Protein AF-A0A1V1W7P9-F1 (afdb_monomer_lite)

Structure (mmCIF, N/CA/C/O backbone):
data_AF-A0A1V1W7P9-F1
#
_entry.id   AF-A0A1V1W7P9-F1
#
loop_
_atom_site.group_PDB
_atom_site.id
_atom_site.type_symbol
_atom_site.label_atom_id
_atom_site.label_alt_id
_atom_site.label_comp_id
_atom_site.label_asym_id
_atom_site.label_entity_id
_atom_site.label_seq_id
_atom_site.pdbx_PDB_ins_code
_atom_site.Cartn_x
_atom_site.Cartn_y
_atom_site.Cartn_z
_atom_site.occupancy
_atom_site.B_iso_or_equiv
_atom_site.auth_seq_id
_atom_site.auth_comp_id
_atom_site.auth_asym_id
_atom_site.auth_atom_id
_atom_site.pdbx_PDB_model_num
ATOM 1 N N . MET A 1 1 ? -24.671 24.939 17.042 1.00 73.12 1 MET A N 1
ATOM 2 C CA . MET A 1 1 ? -23.547 24.684 16.128 1.00 73.12 1 MET A CA 1
ATOM 3 C C . MET A 1 1 ? -23.403 25.899 15.240 1.00 73.12 1 MET A C 1
ATOM 5 O O . MET A 1 1 ? -24.389 26.318 14.634 1.00 73.12 1 MET A O 1
ATOM 9 N N . GLU A 1 2 ? -22.230 26.521 15.244 1.00 84.19 2 GLU A N 1
ATOM 10 C CA . GLU A 1 2 ? -21.953 27.632 14.332 1.00 84.19 2 GLU A CA 1
ATOM 11 C C . GLU A 1 2 ? -21.906 27.095 12.887 1.00 84.19 2 GLU A C 1
ATOM 13 O O . GLU A 1 2 ? -21.373 26.011 12.662 1.00 84.19 2 GLU A O 1
ATOM 18 N N . PRO A 1 3 ? -22.436 27.798 11.866 1.00 80.31 3 PRO A N 1
ATOM 19 C CA . PRO A 1 3 ? -22.447 27.280 10.494 1.00 80.31 3 PRO A CA 1
ATOM 20 C C . PRO A 1 3 ? -21.066 26.932 9.943 1.00 80.31 3 PRO A C 1
ATOM 22 O O . PRO A 1 3 ? -20.965 26.055 9.098 1.00 80.31 3 PRO A O 1
ATOM 25 N N . ARG A 1 4 ? -20.014 27.620 10.401 1.00 85.62 4 ARG A N 1
ATOM 26 C CA . ARG A 1 4 ? -18.634 27.308 10.008 1.00 85.62 4 ARG A CA 1
ATOM 27 C C . ARG A 1 4 ? -18.187 25.956 10.561 1.00 85.62 4 ARG A C 1
ATOM 29 O O . ARG A 1 4 ? -17.721 25.134 9.793 1.00 85.62 4 ARG A O 1
ATOM 36 N N . GLU A 1 5 ? -18.462 25.699 11.837 1.00 87.31 5 GLU A N 1
ATOM 37 C CA . GLU A 1 5 ? -18.176 24.425 12.508 1.00 87.31 5 GLU A CA 1
ATOM 38 C C . GLU A 1 5 ? -18.880 23.246 11.814 1.00 87.31 5 GLU A C 1
ATOM 40 O O . GLU A 1 5 ? -18.277 22.200 11.595 1.00 87.31 5 GLU A O 1
ATOM 45 N N . TYR A 1 6 ? -20.133 23.442 11.383 1.00 89.62 6 TYR A N 1
ATOM 46 C CA . TYR A 1 6 ? -20.856 22.454 10.579 1.00 89.62 6 TYR A CA 1
ATOM 47 C C . TYR A 1 6 ? -20.169 22.169 9.236 1.00 89.62 6 TYR A C 1
ATOM 49 O O . TYR A 1 6 ? -20.003 21.011 8.856 1.00 89.62 6 TYR A O 1
ATOM 57 N N . VAL A 1 7 ? -19.786 23.225 8.509 1.00 90.69 7 VAL A N 1
ATOM 58 C CA . VAL A 1 7 ? -19.154 23.095 7.191 1.00 90.69 7 VAL A CA 1
ATOM 59 C C . VAL A 1 7 ? -17.804 22.407 7.312 1.00 90.69 7 VAL A C 1
ATOM 61 O O . VAL A 1 7 ? -17.571 21.455 6.578 1.00 90.69 7 VAL A O 1
ATOM 64 N N . ASP A 1 8 ? -16.964 22.820 8.257 1.00 89.50 8 ASP A N 1
ATOM 65 C CA . ASP A 1 8 ? -15.633 22.244 8.452 1.00 89.50 8 ASP A CA 1
ATOM 66 C C . ASP A 1 8 ? -15.723 20.750 8.804 1.00 89.50 8 ASP A C 1
ATOM 68 O O . ASP A 1 8 ? -15.000 19.933 8.236 1.00 89.50 8 ASP A O 1
ATOM 72 N N . ALA A 1 9 ? -16.680 20.366 9.659 1.00 90.88 9 ALA A N 1
ATOM 73 C CA . ALA A 1 9 ? -16.885 18.972 10.050 1.00 90.88 9 ALA A CA 1
ATOM 74 C C . ALA A 1 9 ? -17.476 18.087 8.935 1.00 90.88 9 ALA A C 1
ATOM 76 O O . ALA A 1 9 ? -17.270 16.873 8.936 1.00 90.88 9 ALA A O 1
ATOM 77 N N . ARG A 1 10 ? -18.253 18.655 8.001 1.00 93.38 10 ARG A N 1
ATOM 78 C CA . ARG A 1 10 ? -19.026 17.882 7.005 1.00 93.38 10 ARG A CA 1
ATOM 79 C C . ARG A 1 10 ? -18.590 18.088 5.559 1.00 93.38 10 ARG A C 1
ATOM 81 O O . ARG A 1 10 ? -19.133 17.425 4.678 1.00 93.38 10 ARG A O 1
ATOM 88 N N . TRP A 1 11 ? -17.608 18.949 5.297 1.00 94.75 11 TRP A N 1
ATOM 89 C CA . TRP A 1 11 ? -17.200 19.350 3.948 1.00 94.75 11 TRP A CA 1
ATOM 90 C C . TRP A 1 11 ? -16.949 18.158 3.012 1.00 94.75 11 TRP A C 1
ATOM 92 O O . TRP A 1 11 ? -17.612 18.037 1.981 1.00 94.75 11 TRP A O 1
ATOM 102 N N . SER A 1 12 ? -16.062 17.236 3.395 1.00 88.81 12 SER A N 1
ATOM 103 C CA . SER A 1 12 ? -15.699 16.075 2.567 1.00 88.81 12 SER A CA 1
ATOM 104 C C . SER A 1 12 ? -16.889 15.146 2.297 1.00 88.81 12 SER A C 1
ATOM 106 O O . SER A 1 12 ? -17.040 14.634 1.187 1.00 88.81 12 SER A O 1
ATOM 108 N N . ALA A 1 13 ? -17.772 14.964 3.285 1.00 92.12 13 ALA A N 1
ATOM 109 C CA . ALA A 1 13 ? -18.971 14.140 3.145 1.00 92.12 13 ALA A CA 1
ATOM 110 C C . ALA A 1 13 ? -19.993 14.771 2.184 1.00 92.12 13 ALA A C 1
ATOM 112 O O . ALA A 1 13 ? -20.575 14.069 1.361 1.00 92.12 13 ALA A O 1
ATOM 113 N N . LEU A 1 14 ? -20.178 16.094 2.243 1.00 96.06 14 LEU A N 1
ATOM 114 C CA . LEU A 1 14 ? -21.083 16.823 1.350 1.00 96.06 14 LEU A CA 1
ATOM 115 C C . LEU A 1 14 ? -20.580 16.839 -0.098 1.00 96.06 14 LEU A C 1
ATOM 117 O O . LEU A 1 14 ? -21.380 16.669 -1.016 1.00 96.06 14 LEU A O 1
ATOM 121 N N . VAL A 1 15 ? -19.268 16.996 -0.309 1.00 95.69 15 VAL A N 1
ATOM 122 C CA . VAL A 1 15 ? -18.658 16.908 -1.648 1.00 95.69 15 VAL A CA 1
ATOM 123 C C . VAL A 1 15 ? -18.849 15.509 -2.228 1.00 95.69 15 VAL A C 1
ATOM 125 O O . VAL A 1 15 ? -19.350 15.383 -3.343 1.00 95.69 15 VAL A O 1
ATOM 128 N N . ARG A 1 16 ? -18.561 14.454 -1.453 1.00 90.25 16 ARG A N 1
ATOM 129 C CA . ARG A 1 16 ? -18.820 13.068 -1.875 1.00 90.25 16 ARG A CA 1
ATOM 130 C C . ARG A 1 16 ? -20.302 12.838 -2.188 1.00 90.25 16 ARG A C 1
ATOM 132 O O . ARG A 1 16 ? -20.619 12.213 -3.193 1.00 90.25 16 ARG A O 1
ATOM 139 N N . ALA A 1 17 ? -21.213 13.363 -1.367 1.00 93.38 17 ALA A N 1
ATOM 140 C CA . ALA A 1 17 ? -22.650 13.251 -1.610 1.00 93.38 17 ALA A CA 1
ATOM 141 C C . ALA A 1 17 ? -23.081 13.944 -2.912 1.00 93.38 17 ALA A C 1
ATOM 143 O O . ALA A 1 17 ? -23.915 13.404 -3.630 1.00 93.38 17 ALA A O 1
ATOM 144 N N . ALA A 1 18 ? -22.507 15.102 -3.247 1.00 95.06 18 ALA A N 1
ATOM 145 C CA . ALA A 1 18 ? -22.770 15.774 -4.518 1.00 95.06 18 ALA A CA 1
ATOM 146 C C . ALA A 1 18 ? -22.295 14.939 -5.721 1.00 95.06 18 ALA A C 1
ATOM 148 O O . ALA A 1 18 ? -23.031 14.823 -6.699 1.00 95.06 18 ALA A O 1
ATOM 149 N N . VAL A 1 19 ? -21.118 14.306 -5.630 1.00 93.44 19 VAL A N 1
ATOM 150 C CA . VAL A 1 19 ? -20.611 13.400 -6.679 1.00 93.44 19 VAL A CA 1
ATOM 151 C C . VAL A 1 19 ? -21.532 12.192 -6.860 1.00 93.44 19 VAL A C 1
ATOM 153 O O . VAL A 1 19 ? -21.940 11.888 -7.976 1.00 93.44 19 VAL A O 1
ATOM 156 N N . LEU A 1 20 ? -21.963 11.563 -5.761 1.00 89.38 20 LEU A N 1
ATOM 157 C CA . LEU A 1 20 ? -22.921 10.446 -5.797 1.00 89.38 20 LEU A CA 1
ATOM 158 C C . LEU A 1 20 ? -24.289 10.835 -6.383 1.00 89.38 20 LEU A C 1
ATOM 160 O O . LEU A 1 20 ? -24.987 9.988 -6.929 1.00 89.38 20 LEU A O 1
ATOM 164 N N . LEU A 1 21 ? -24.677 12.108 -6.272 1.00 92.12 21 LEU A N 1
ATOM 165 C CA . LEU A 1 21 ? -25.903 12.651 -6.864 1.00 92.12 21 LEU A CA 1
ATOM 166 C C . LEU A 1 21 ? -25.754 13.015 -8.354 1.00 92.12 21 LEU A C 1
ATOM 168 O O . LEU A 1 21 ? -26.737 13.441 -8.959 1.00 92.12 21 LEU A O 1
ATOM 172 N N . GLY A 1 22 ? -24.563 12.840 -8.937 1.00 92.88 22 GLY A N 1
ATOM 173 C CA . GLY A 1 22 ? -24.289 13.028 -10.363 1.00 92.88 22 GLY A CA 1
ATOM 174 C C . GLY A 1 22 ? -23.485 14.281 -10.722 1.00 92.88 22 GLY A C 1
ATOM 175 O O . GLY A 1 22 ? -23.322 14.562 -11.906 1.00 92.88 22 GLY A O 1
ATOM 176 N N . ALA A 1 23 ? -22.983 15.048 -9.747 1.00 94.31 23 ALA A N 1
ATOM 177 C CA . ALA A 1 23 ? -22.051 16.140 -10.040 1.00 94.31 23 ALA A CA 1
ATOM 178 C C . ALA A 1 23 ? -20.665 15.594 -10.422 1.00 94.31 23 ALA A C 1
ATOM 180 O O . ALA A 1 23 ? -20.203 14.612 -9.841 1.00 94.31 23 ALA A O 1
ATOM 181 N N . SER A 1 24 ? -19.955 16.256 -11.339 1.00 93.00 24 SER A N 1
ATOM 182 C CA . SER A 1 24 ? -18.542 15.931 -11.568 1.00 93.00 24 SER A CA 1
ATOM 183 C C . SER A 1 24 ? -17.685 16.317 -10.354 1.00 93.00 24 SER A C 1
ATOM 185 O O . SER A 1 24 ? -18.018 17.252 -9.617 1.00 93.00 24 SER A O 1
ATOM 187 N N . GLU A 1 25 ? -16.552 15.639 -10.146 1.00 89.44 25 GLU A N 1
ATOM 188 C CA . GLU A 1 25 ? -15.644 15.937 -9.025 1.00 89.44 25 GLU A CA 1
ATOM 189 C C . GLU A 1 25 ? -15.142 17.389 -9.041 1.00 89.44 25 GLU A C 1
ATOM 191 O O . GLU A 1 25 ? -15.009 18.016 -7.989 1.00 89.44 25 GLU A O 1
ATOM 196 N N . ALA A 1 26 ? -14.930 17.953 -10.235 1.00 90.62 26 ALA A N 1
ATOM 197 C CA . ALA A 1 26 ? -14.507 19.340 -10.408 1.00 90.62 26 ALA A CA 1
ATOM 198 C C . ALA A 1 26 ? -15.601 20.352 -10.010 1.00 90.62 26 ALA A C 1
ATOM 200 O O . ALA A 1 26 ? -15.299 21.428 -9.488 1.00 90.62 26 ALA A O 1
ATOM 201 N N . GLU A 1 27 ? -16.877 20.020 -10.227 1.00 95.44 27 GLU A N 1
ATOM 202 C CA . GLU A 1 27 ? -18.016 20.907 -9.956 1.00 95.44 27 GLU A CA 1
ATOM 203 C C . GLU A 1 27 ? -18.560 20.769 -8.528 1.00 95.44 27 GLU A C 1
ATOM 205 O O . GLU A 1 27 ? -19.069 21.742 -7.960 1.00 95.44 27 GLU A O 1
ATOM 210 N N . ALA A 1 28 ? -18.432 19.583 -7.923 1.00 95.69 28 ALA A N 1
ATOM 211 C CA . ALA A 1 28 ? -19.010 19.252 -6.623 1.00 95.69 28 ALA A CA 1
ATOM 212 C C . ALA A 1 28 ? -18.642 20.253 -5.502 1.00 95.69 28 ALA A C 1
ATOM 214 O O . ALA A 1 28 ? -19.555 20.725 -4.815 1.00 95.69 28 ALA A O 1
ATOM 215 N N . PRO A 1 29 ? -17.375 20.689 -5.330 1.00 96.44 29 PRO A N 1
ATOM 216 C CA . PRO A 1 29 ? -17.030 21.723 -4.353 1.00 96.44 29 PRO A CA 1
ATOM 217 C C . PRO A 1 29 ? -17.774 23.045 -4.576 1.00 96.44 29 PRO A C 1
ATOM 219 O O . PRO A 1 29 ? -18.200 23.687 -3.616 1.00 96.44 29 PRO A O 1
ATOM 222 N N . GLY A 1 30 ? -17.937 23.470 -5.832 1.00 95.56 30 GLY A N 1
ATOM 223 C CA . GLY A 1 30 ? -18.651 24.699 -6.180 1.00 95.56 30 GLY A CA 1
ATOM 224 C C . GLY A 1 30 ? -20.133 24.618 -5.816 1.00 95.56 30 GLY A C 1
ATOM 225 O O . GLY A 1 30 ? -20.651 25.511 -5.140 1.00 95.56 30 GLY A O 1
ATOM 226 N N . LEU A 1 31 ? -20.777 23.506 -6.180 1.00 97.12 31 LEU A N 1
ATOM 227 C CA . LEU A 1 31 ? -22.184 23.232 -5.880 1.00 97.12 31 LEU A CA 1
ATOM 228 C C . LEU A 1 31 ? -22.456 23.176 -4.374 1.00 97.12 31 LEU A C 1
ATOM 230 O O . LEU A 1 31 ? -23.409 23.792 -3.897 1.00 97.12 31 LEU A O 1
ATOM 234 N N . VAL A 1 32 ? -21.592 22.509 -3.602 1.00 96.88 32 VAL A N 1
ATOM 235 C CA . VAL A 1 32 ? -21.724 22.450 -2.138 1.00 96.88 32 VAL A CA 1
ATOM 236 C C . VAL A 1 32 ? -21.634 23.848 -1.522 1.00 96.88 32 VAL A C 1
ATOM 238 O O . VAL A 1 32 ? -22.486 24.198 -0.703 1.00 96.88 32 VAL A O 1
ATOM 241 N N . ARG A 1 33 ? -20.676 24.696 -1.938 1.00 97.06 33 ARG A N 1
ATOM 242 C CA . ARG A 1 33 ? -20.600 26.089 -1.438 1.00 97.06 33 ARG A CA 1
ATOM 243 C C . ARG A 1 33 ? -21.861 26.872 -1.760 1.00 97.06 33 ARG A C 1
ATOM 245 O O . ARG A 1 33 ? -22.353 27.586 -0.889 1.00 97.06 33 ARG A O 1
ATOM 252 N N . GLN A 1 34 ? -22.373 26.738 -2.981 1.00 97.06 34 GLN A N 1
ATOM 253 C CA . GLN A 1 34 ? -23.589 27.422 -3.405 1.00 97.06 34 GLN A CA 1
ATOM 254 C C . GLN A 1 34 ? -24.789 26.990 -2.551 1.00 97.06 34 GLN A C 1
ATOM 256 O O . GLN A 1 34 ? -25.451 27.836 -1.955 1.00 97.06 34 GLN A O 1
ATOM 261 N N . VAL A 1 35 ? -25.006 25.682 -2.384 1.00 97.50 35 VAL A N 1
ATOM 262 C CA . VAL A 1 35 ? -26.107 25.148 -1.567 1.00 97.50 35 VAL A CA 1
ATOM 263 C C . VAL A 1 35 ? -26.011 25.596 -0.108 1.00 97.50 35 VAL A C 1
ATOM 265 O O . VAL A 1 35 ? -27.024 25.984 0.484 1.00 97.50 35 VAL A O 1
ATOM 268 N N . LEU A 1 36 ? -24.810 25.580 0.478 1.00 96.56 36 LEU A N 1
ATOM 269 C CA . LEU A 1 36 ? -24.580 26.046 1.847 1.00 96.56 36 LEU A CA 1
ATOM 270 C C . LEU A 1 36 ? -24.845 27.552 1.993 1.00 96.56 36 LEU A C 1
ATOM 272 O O . LEU A 1 36 ? -25.451 27.971 2.984 1.00 96.56 36 LEU A O 1
ATOM 276 N N . ALA A 1 37 ? -24.429 28.360 1.014 1.00 96.19 37 ALA A N 1
ATOM 277 C CA . ALA A 1 37 ? -24.677 29.799 0.993 1.00 96.19 37 ALA A CA 1
ATOM 278 C C . ALA A 1 37 ? -26.181 30.108 0.891 1.00 96.19 37 ALA A C 1
ATOM 280 O O . ALA A 1 37 ? -26.712 30.856 1.717 1.00 96.19 37 ALA A O 1
ATOM 281 N N . ASP A 1 38 ? -26.882 29.454 -0.036 1.00 97.44 38 ASP A N 1
ATOM 282 C CA . ASP A 1 38 ? -28.315 29.649 -0.280 1.00 97.44 38 ASP A CA 1
ATOM 283 C C . ASP A 1 38 ? -29.177 29.200 0.914 1.00 97.44 38 ASP A C 1
ATOM 285 O O . ASP A 1 38 ? -30.228 29.780 1.203 1.00 97.44 38 ASP A O 1
ATOM 289 N N . ASN A 1 39 ? -28.718 28.198 1.674 1.00 96.38 39 ASN A N 1
ATOM 290 C CA . ASN A 1 39 ? -29.451 27.637 2.813 1.00 96.38 39 ASN A CA 1
ATOM 291 C C . ASN A 1 39 ? -28.945 28.100 4.188 1.00 96.38 39 ASN A C 1
ATOM 293 O O . ASN A 1 39 ? -29.471 27.650 5.212 1.00 96.38 39 ASN A O 1
ATOM 297 N N . GLN A 1 40 ? -28.000 29.044 4.258 1.00 96.25 40 GLN A N 1
ATOM 298 C CA . GLN A 1 40 ? -27.320 29.426 5.502 1.00 96.25 40 GLN A CA 1
ATOM 299 C C . GLN A 1 40 ? -28.284 29.800 6.644 1.00 96.25 40 GLN A C 1
ATOM 301 O O . GLN A 1 40 ? -28.086 29.413 7.799 1.00 96.25 40 GLN A O 1
ATOM 306 N N . ARG A 1 41 ? -29.362 30.539 6.342 1.00 95.81 41 ARG A N 1
ATOM 307 C CA . ARG A 1 41 ? -30.365 30.939 7.350 1.00 95.81 41 ARG A CA 1
ATOM 308 C C . ARG A 1 41 ? -31.162 29.754 7.895 1.00 95.81 41 ARG A C 1
ATOM 310 O O . ARG A 1 41 ? -31.563 29.788 9.056 1.00 95.81 41 ARG A O 1
ATOM 317 N N . ARG A 1 42 ? -31.418 28.740 7.065 1.00 95.44 42 ARG A N 1
ATOM 318 C CA . ARG A 1 42 ? -32.178 27.544 7.449 1.00 95.44 42 ARG A CA 1
ATOM 319 C C . ARG A 1 42 ? -31.305 26.592 8.262 1.00 95.44 42 ARG A C 1
ATOM 321 O O . ARG A 1 42 ? -31.760 26.135 9.301 1.00 95.44 42 ARG A O 1
ATOM 328 N N . ILE A 1 43 ? -30.044 26.413 7.860 1.00 94.38 43 ILE A N 1
ATOM 329 C CA . ILE A 1 43 ? -29.030 25.636 8.595 1.00 94.38 43 ILE A CA 1
ATOM 330 C C . ILE A 1 43 ? -28.887 26.160 10.030 1.00 94.38 43 ILE A C 1
ATOM 332 O O . ILE A 1 43 ? -29.005 25.388 10.971 1.00 94.38 43 ILE A O 1
ATOM 336 N N . ARG A 1 44 ? -28.762 27.485 10.221 1.00 94.94 44 ARG A N 1
ATOM 337 C CA . ARG A 1 44 ? -28.668 28.101 11.565 1.00 94.94 44 ARG A CA 1
ATOM 338 C C . ARG A 1 44 ? -29.852 27.805 12.489 1.00 94.94 44 ARG A C 1
ATOM 340 O O . ARG A 1 44 ? -29.705 27.889 13.702 1.00 94.94 44 ARG A O 1
ATOM 347 N N . ARG A 1 45 ? -31.039 27.563 11.929 1.00 95.75 45 ARG A N 1
ATOM 348 C CA . ARG A 1 45 ? -32.277 27.332 12.692 1.00 95.75 45 ARG A CA 1
ATOM 349 C C . ARG A 1 45 ? -32.597 25.851 12.862 1.00 95.75 45 ARG A C 1
ATOM 351 O O . ARG A 1 45 ? -33.454 25.516 13.675 1.00 95.75 45 ARG A O 1
ATOM 358 N N . ALA A 1 46 ? -31.972 24.986 12.070 1.00 94.44 46 ALA A N 1
ATOM 359 C CA . ALA A 1 46 ? -32.227 23.561 12.103 1.00 94.44 46 ALA A CA 1
ATOM 360 C C . ALA A 1 46 ? -31.569 22.946 13.341 1.00 94.44 46 ALA A C 1
ATOM 362 O O . ALA A 1 46 ? -30.417 23.238 13.656 1.00 94.44 46 ALA A O 1
ATOM 363 N N . LYS A 1 47 ? -32.307 22.076 14.037 1.00 94.38 47 LYS A N 1
ATOM 364 C CA . LYS A 1 47 ? -31.735 21.233 15.094 1.00 94.38 47 LYS A CA 1
ATOM 365 C C . LYS A 1 47 ? -30.754 20.212 14.503 1.00 94.38 47 LYS A C 1
ATOM 367 O O . LYS A 1 47 ? -29.748 19.915 15.132 1.00 94.38 47 LYS A O 1
ATOM 372 N N . ASP A 1 48 ? -31.057 19.737 13.295 1.00 93.38 48 ASP A N 1
ATOM 373 C CA . ASP A 1 48 ? -30.215 18.878 12.468 1.00 93.38 48 ASP A CA 1
ATOM 374 C C . ASP A 1 48 ? -30.213 19.412 11.017 1.00 93.38 48 ASP A C 1
ATOM 376 O O . ASP A 1 48 ? -31.263 19.409 10.361 1.00 93.38 48 ASP A O 1
ATOM 380 N N . PRO A 1 49 ? -29.087 19.961 10.532 1.00 94.25 49 PRO A N 1
ATOM 381 C CA . PRO A 1 49 ? -28.982 20.519 9.188 1.00 94.25 49 PRO A CA 1
ATOM 382 C C . PRO A 1 49 ? -28.779 19.474 8.076 1.00 94.25 49 PRO A C 1
ATOM 384 O O . PRO A 1 49 ? -29.035 19.817 6.919 1.00 94.25 49 PRO A O 1
ATOM 387 N N . ASP A 1 50 ? -28.381 18.231 8.375 1.00 93.25 50 ASP A N 1
ATOM 388 C CA . ASP A 1 50 ? -27.984 17.247 7.350 1.00 93.25 50 ASP A CA 1
ATOM 389 C C . ASP A 1 50 ? -29.116 16.932 6.349 1.00 93.25 50 ASP A C 1
ATOM 391 O O . ASP A 1 50 ? -28.912 17.111 5.140 1.00 93.25 50 ASP A O 1
ATOM 395 N N . PRO A 1 51 ? -30.349 16.585 6.778 1.00 94.81 51 PRO A N 1
ATOM 396 C CA . PRO A 1 51 ? -31.439 16.284 5.844 1.00 94.81 51 PRO A CA 1
ATOM 397 C C . PRO A 1 51 ? -31.800 17.468 4.940 1.00 94.81 51 PRO A C 1
ATOM 399 O O . PRO A 1 51 ? -32.246 17.297 3.803 1.00 94.81 51 PRO A O 1
ATOM 402 N N . LEU A 1 52 ? -31.620 18.690 5.450 1.00 96.12 52 LEU A N 1
ATOM 403 C CA . LEU A 1 52 ? -31.901 19.914 4.714 1.00 96.12 52 LEU A CA 1
ATOM 404 C C . LEU A 1 52 ? -30.868 20.146 3.611 1.00 96.12 52 LEU A C 1
ATOM 406 O O . LEU A 1 52 ? -31.251 20.485 2.491 1.00 96.12 52 LEU A O 1
ATOM 410 N N . VAL A 1 53 ? -29.583 19.962 3.925 1.00 96.50 53 VAL A N 1
ATOM 411 C CA . VAL A 1 53 ? -28.480 20.164 2.978 1.00 96.50 53 VAL A CA 1
ATOM 412 C C . VAL A 1 53 ? -28.486 19.080 1.902 1.00 96.50 53 VAL A C 1
ATOM 414 O O . VAL A 1 53 ? -28.410 19.420 0.724 1.00 96.50 53 VAL A O 1
ATOM 417 N N . HIS A 1 54 ? -28.684 17.807 2.259 1.00 94.44 54 HIS A N 1
ATOM 418 C CA . HIS A 1 54 ? -28.774 16.717 1.279 1.00 94.44 54 HIS A CA 1
ATOM 419 C C . HIS A 1 54 ? -29.932 16.904 0.291 1.00 94.44 54 HIS A C 1
ATOM 421 O O . HIS A 1 54 ? -29.750 16.744 -0.915 1.00 94.44 54 HIS A O 1
ATOM 427 N N . ARG A 1 55 ? -31.112 17.322 0.771 1.00 94.81 55 ARG A N 1
ATOM 428 C CA . ARG A 1 55 ? -32.255 17.623 -0.106 1.00 94.81 55 ARG A CA 1
ATOM 429 C C . ARG A 1 55 ? -31.970 18.801 -1.038 1.00 94.81 55 ARG A C 1
ATOM 431 O O . ARG A 1 55 ? -32.377 18.778 -2.195 1.00 94.81 55 ARG A O 1
ATOM 438 N N . ALA A 1 56 ? -31.290 19.831 -0.537 1.00 96.12 56 ALA A N 1
ATOM 439 C CA . ALA A 1 56 ? -30.917 20.986 -1.343 1.00 96.12 56 ALA A CA 1
ATOM 440 C C . ALA A 1 56 ? -29.849 20.640 -2.397 1.00 96.12 56 ALA A C 1
ATOM 442 O O . ALA A 1 56 ? -29.957 21.116 -3.523 1.00 96.12 56 ALA A O 1
ATOM 443 N N . LEU A 1 57 ? -28.883 19.772 -2.073 1.00 96.00 57 LEU A N 1
ATOM 444 C CA . LEU A 1 57 ? -27.915 19.233 -3.036 1.00 96.00 57 LEU A CA 1
ATOM 445 C C . LEU A 1 57 ? -28.605 18.431 -4.143 1.00 96.00 57 LEU A C 1
ATOM 447 O O . LEU A 1 57 ? -28.359 18.688 -5.317 1.00 96.00 57 LEU A O 1
ATOM 451 N N . ALA A 1 58 ? -29.521 17.526 -3.785 1.00 94.31 58 ALA A N 1
ATOM 452 C CA . ALA A 1 58 ? -30.264 16.727 -4.761 1.00 94.31 58 ALA A CA 1
ATOM 453 C C . ALA A 1 58 ? -31.097 17.592 -5.724 1.00 94.31 58 ALA A C 1
ATOM 455 O O . ALA A 1 58 ? -31.188 17.279 -6.908 1.00 94.31 58 ALA A O 1
ATOM 456 N N . ALA A 1 59 ? -31.665 18.699 -5.230 1.00 94.06 59 ALA A N 1
ATOM 457 C CA . ALA A 1 59 ? -32.418 19.652 -6.045 1.00 94.06 59 ALA A CA 1
ATOM 458 C C . ALA A 1 59 ? -31.531 20.542 -6.937 1.00 94.06 59 ALA A C 1
ATOM 460 O O . ALA A 1 59 ? -32.005 21.040 -7.956 1.00 94.06 59 ALA A O 1
ATOM 461 N N . ALA A 1 60 ? -30.273 20.774 -6.550 1.00 95.38 60 ALA A N 1
ATOM 462 C CA . ALA A 1 60 ? -29.344 21.637 -7.277 1.00 95.38 60 ALA A CA 1
ATOM 463 C C . ALA A 1 60 ? -28.643 20.932 -8.450 1.00 95.38 60 ALA A C 1
ATOM 465 O O . ALA A 1 60 ? -28.140 21.616 -9.337 1.00 95.38 60 ALA A O 1
ATOM 466 N N . ILE A 1 61 ? -28.607 19.596 -8.463 1.00 94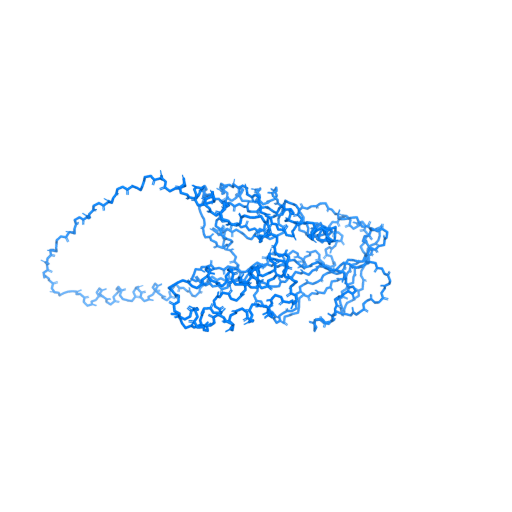.38 61 ILE A N 1
ATOM 467 C CA . ILE A 1 61 ? -27.931 18.798 -9.493 1.00 94.38 61 ILE A CA 1
ATOM 468 C C . ILE A 1 61 ? -28.960 18.359 -10.549 1.00 94.38 61 ILE A C 1
ATOM 470 O O . ILE A 1 61 ? -29.826 17.527 -10.253 1.00 94.38 61 ILE A O 1
ATOM 474 N N . PRO A 1 62 ? -28.909 18.910 -11.779 1.00 81.25 62 PRO A N 1
ATOM 475 C CA . PRO A 1 62 ? -29.791 18.495 -12.864 1.00 81.25 62 PRO A CA 1
ATOM 476 C C . PRO A 1 62 ? -29.563 17.015 -13.186 1.00 81.25 62 PRO A C 1
ATOM 478 O O . PRO A 1 62 ? -28.424 16.569 -13.243 1.00 81.25 62 PRO A O 1
ATOM 481 N N . HIS A 1 63 ? -30.640 16.268 -13.436 1.00 70.75 63 HIS A N 1
ATOM 482 C CA . HIS A 1 63 ? -30.598 14.831 -13.754 1.00 70.75 63 HIS A CA 1
ATOM 483 C C . HIS A 1 63 ? -30.192 13.889 -12.611 1.00 70.75 63 HIS A C 1
ATOM 485 O O . HIS A 1 63 ? -29.913 12.726 -12.888 1.00 70.75 63 HIS A O 1
ATOM 491 N N . SER A 1 64 ? -30.246 14.316 -11.342 1.00 69.00 64 SER A N 1
ATOM 492 C CA . SER A 1 64 ? -30.219 13.347 -10.241 1.00 69.00 64 SER A CA 1
ATOM 493 C C . SER A 1 64 ? -31.428 12.409 -10.394 1.00 69.00 64 SER A C 1
ATOM 495 O O . SER A 1 64 ? -32.582 12.799 -10.204 1.00 69.00 64 SER A O 1
ATOM 497 N N . GLU A 1 65 ? -31.204 11.164 -10.821 1.00 54.34 65 GLU A N 1
ATOM 498 C CA . GLU A 1 65 ? -32.284 10.215 -11.148 1.00 54.34 65 GLU A CA 1
ATOM 499 C C . GLU A 1 65 ? -33.227 9.941 -9.957 1.00 54.34 65 GLU A C 1
ATOM 501 O O . GLU A 1 65 ? -34.378 9.537 -10.138 1.00 54.34 65 GLU A O 1
ATOM 506 N N . LEU A 1 66 ? -32.793 10.310 -8.748 1.00 53.09 66 LEU A N 1
ATOM 507 C CA . LEU A 1 66 ? -33.576 10.357 -7.513 1.00 53.09 66 LEU A CA 1
ATOM 508 C C . LEU A 1 66 ? -34.800 11.290 -7.554 1.00 53.09 66 LEU A C 1
ATOM 510 O O . LEU A 1 66 ? -35.724 11.097 -6.766 1.00 53.09 66 LEU A O 1
ATOM 514 N N . THR A 1 67 ? -34.871 12.272 -8.463 1.00 49.41 67 THR A N 1
ATOM 515 C CA . THR A 1 67 ? -36.110 13.058 -8.654 1.00 49.41 67 THR A CA 1
ATOM 516 C C . THR A 1 67 ? -37.108 12.412 -9.614 1.00 49.41 67 THR A C 1
ATOM 518 O O . THR A 1 67 ? -38.272 12.814 -9.623 1.00 49.41 67 THR A O 1
ATOM 521 N N . ARG A 1 68 ? -36.711 11.401 -10.402 1.00 46.03 68 ARG A N 1
ATOM 522 C CA . ARG A 1 68 ? -37.604 10.757 -11.381 1.00 46.03 68 ARG A CA 1
ATOM 523 C C . ARG A 1 68 ? -38.233 9.459 -10.872 1.00 46.03 68 ARG A C 1
ATOM 525 O O . ARG A 1 68 ? -39.317 9.113 -11.334 1.00 46.03 68 ARG A O 1
ATOM 532 N N . PHE A 1 69 ? -37.619 8.805 -9.886 1.00 43.72 69 PHE A N 1
ATOM 533 C CA . PHE A 1 69 ? -38.179 7.640 -9.201 1.00 43.72 69 PHE A CA 1
ATOM 534 C C . PHE A 1 69 ? -38.158 7.827 -7.674 1.00 43.72 69 PHE A C 1
ATOM 536 O O . PHE A 1 69 ? -37.170 7.553 -7.009 1.00 43.72 69 PHE A O 1
ATOM 543 N N . GLY A 1 70 ? -39.278 8.314 -7.129 1.00 52.69 70 GLY A N 1
ATOM 544 C CA . GLY A 1 70 ? -39.789 7.975 -5.792 1.00 52.69 70 GLY A CA 1
ATOM 545 C C . GLY A 1 70 ? -38.812 7.900 -4.609 1.00 52.69 70 GLY A C 1
ATOM 546 O O . GLY A 1 70 ? -38.751 6.866 -3.952 1.00 52.69 70 GLY A O 1
ATOM 547 N N . ALA A 1 71 ? -38.159 9.004 -4.237 1.00 51.09 71 ALA A N 1
ATOM 548 C CA . ALA A 1 71 ? -37.373 9.098 -2.996 1.00 51.09 71 ALA A CA 1
ATOM 549 C C . ALA A 1 71 ? -38.196 8.960 -1.687 1.00 51.09 71 ALA A C 1
ATOM 551 O O . ALA A 1 71 ? -37.622 8.968 -0.601 1.00 51.09 71 ALA A O 1
ATOM 552 N N . GLU A 1 72 ? -39.527 8.844 -1.760 1.00 47.78 72 GLU A N 1
ATOM 553 C CA . GLU A 1 72 ? -40.392 8.707 -0.578 1.00 47.78 72 GLU A CA 1
ATOM 554 C C . GLU A 1 72 ? -40.684 7.245 -0.198 1.00 47.78 72 GLU A C 1
ATOM 556 O O . GLU A 1 72 ? -40.889 6.967 0.977 1.00 47.78 72 GLU A O 1
ATOM 561 N N . GLN A 1 73 ? -40.645 6.291 -1.141 1.00 52.78 73 GLN A N 1
ATOM 562 C CA . GLN A 1 73 ? -40.894 4.877 -0.812 1.00 52.78 73 GLN A CA 1
ATOM 563 C C . GLN A 1 73 ? -39.643 4.158 -0.294 1.00 52.78 73 GLN A C 1
ATOM 565 O O . GLN A 1 73 ? -39.744 3.357 0.628 1.00 52.78 73 GLN A O 1
ATOM 570 N N . ASP A 1 74 ? -38.458 4.486 -0.814 1.00 53.72 74 ASP A N 1
ATOM 571 C CA . ASP A 1 74 ? -37.231 3.760 -0.459 1.00 53.72 74 ASP A CA 1
ATOM 572 C C . ASP A 1 74 ? -36.700 4.117 0.942 1.00 53.72 74 ASP A C 1
ATOM 574 O O . ASP A 1 74 ? -36.135 3.275 1.634 1.00 53.72 74 ASP A O 1
ATOM 578 N N . LEU A 1 75 ? -36.937 5.341 1.431 1.00 56.00 75 LEU A N 1
ATOM 579 C CA . LEU A 1 75 ? -36.524 5.730 2.787 1.00 56.00 75 LEU A CA 1
ATOM 580 C C . LEU A 1 75 ? -37.392 5.096 3.881 1.00 56.00 75 LEU A C 1
ATOM 582 O O . LEU A 1 75 ? -36.857 4.763 4.936 1.00 56.00 75 LEU A O 1
ATOM 586 N N . GLU A 1 76 ? -38.690 4.890 3.640 1.00 57.22 76 GLU A N 1
ATOM 587 C CA . GLU A 1 76 ? -39.574 4.194 4.586 1.00 57.22 76 GLU A CA 1
ATOM 588 C C . GLU A 1 76 ? -39.242 2.693 4.614 1.00 57.22 76 GLU A C 1
ATOM 590 O O . GLU A 1 76 ? -39.054 2.130 5.688 1.00 57.22 76 GLU A O 1
ATOM 595 N N . THR A 1 77 ? -39.022 2.072 3.446 1.00 60.50 77 THR A N 1
ATOM 596 C CA . THR A 1 77 ? -38.588 0.666 3.340 1.00 60.50 77 THR A CA 1
ATOM 597 C C . THR A 1 77 ? -37.204 0.442 3.958 1.00 60.50 77 THR A C 1
ATOM 599 O O . THR A 1 77 ? -36.979 -0.545 4.658 1.00 60.50 77 THR A O 1
ATOM 602 N N . ARG A 1 78 ? -36.268 1.383 3.788 1.00 56.56 78 ARG A N 1
ATOM 603 C CA . ARG A 1 78 ? -34.944 1.320 4.425 1.00 56.56 78 ARG A CA 1
ATOM 604 C C . ARG A 1 78 ? -34.991 1.609 5.926 1.00 56.56 78 ARG A C 1
ATOM 606 O O . ARG A 1 78 ? -34.155 1.094 6.663 1.00 56.56 78 ARG A O 1
ATOM 613 N N . ARG A 1 79 ? -35.970 2.390 6.393 1.00 67.25 79 ARG A N 1
ATOM 614 C CA . ARG A 1 79 ? -36.229 2.612 7.821 1.00 67.25 79 ARG A CA 1
ATOM 615 C C . ARG A 1 79 ? -36.870 1.389 8.476 1.00 67.25 79 ARG A C 1
ATOM 617 O O . ARG A 1 79 ? -36.469 1.057 9.583 1.00 67.25 79 ARG A O 1
ATOM 624 N N . GLU A 1 80 ? -37.786 0.696 7.801 1.00 64.56 80 GLU A N 1
ATOM 625 C CA . GLU A 1 80 ? -38.336 -0.585 8.270 1.00 64.56 80 GLU A CA 1
ATOM 626 C C . GLU A 1 80 ? -37.244 -1.661 8.367 1.00 64.56 80 GLU A C 1
ATOM 628 O O . GLU A 1 80 ? -37.144 -2.322 9.396 1.00 64.56 80 GLU A O 1
ATOM 633 N N . MET A 1 81 ? -36.336 -1.751 7.386 1.00 53.47 81 MET A N 1
ATOM 634 C CA . MET A 1 81 ? -35.198 -2.686 7.446 1.00 53.47 81 MET A CA 1
ATOM 635 C C . MET A 1 81 ? -34.180 -2.372 8.557 1.00 53.47 81 MET A C 1
ATOM 637 O O . MET A 1 81 ? -33.475 -3.270 9.006 1.00 53.47 81 MET A O 1
ATOM 641 N N . LEU A 1 82 ? -34.085 -1.118 9.013 1.00 55.84 82 LEU A N 1
ATOM 642 C CA . LEU A 1 82 ? -33.192 -0.729 10.114 1.00 55.84 82 LEU A CA 1
ATOM 643 C C . LEU A 1 82 ? -33.829 -0.891 11.502 1.00 55.84 82 LEU A C 1
ATOM 645 O O . LEU A 1 82 ? -33.103 -0.909 12.491 1.00 55.84 82 LEU A O 1
ATOM 649 N N . ILE A 1 83 ? -35.156 -1.021 11.595 1.00 53.03 83 ILE A N 1
ATOM 650 C CA . ILE A 1 83 ? -35.856 -1.232 12.873 1.00 53.03 83 ILE A CA 1
ATOM 651 C C . ILE A 1 83 ? -35.822 -2.712 13.297 1.00 53.03 83 ILE A C 1
ATOM 653 O O . ILE A 1 83 ? -35.888 -3.001 14.487 1.00 53.03 83 ILE A O 1
ATOM 657 N N . GLU A 1 84 ? -35.631 -3.654 12.369 1.00 44.88 84 GLU A N 1
ATOM 658 C CA . GLU A 1 84 ? -35.595 -5.093 12.686 1.00 44.88 84 GLU A CA 1
ATOM 659 C C . GLU A 1 84 ? -34.268 -5.563 13.328 1.00 44.88 84 GLU A C 1
ATOM 661 O O . GLU A 1 84 ? -34.174 -6.686 13.814 1.00 44.88 84 GLU A O 1
ATOM 666 N N . PHE A 1 85 ? -33.246 -4.701 13.402 1.00 47.06 85 PHE A N 1
ATOM 667 C CA . PHE A 1 85 ? -31.923 -5.059 13.936 1.00 47.06 85 PHE A CA 1
ATOM 668 C C . PHE A 1 85 ? -31.679 -4.694 15.414 1.00 47.06 85 PHE A C 1
ATOM 670 O O . PHE A 1 85 ? -30.574 -4.921 15.903 1.00 47.06 85 PHE A O 1
ATOM 677 N N . ASP A 1 86 ? -32.679 -4.176 16.142 1.00 44.75 86 ASP A N 1
ATOM 678 C CA . ASP A 1 86 ? -32.504 -3.659 17.519 1.00 44.75 86 ASP A CA 1
ATOM 679 C C . ASP A 1 86 ? -33.285 -4.431 18.611 1.00 44.75 86 ASP A C 1
ATOM 681 O O . ASP A 1 86 ? -33.498 -3.937 19.716 1.00 44.75 86 ASP A O 1
ATOM 685 N N . GLU A 1 87 ? -33.695 -5.679 18.348 1.00 46.50 87 GLU A N 1
ATOM 686 C CA . GLU A 1 87 ? -34.294 -6.573 19.361 1.00 46.50 87 GLU A CA 1
ATOM 687 C C . GLU A 1 87 ? -33.309 -7.634 19.890 1.00 46.50 87 GLU A C 1
ATOM 689 O O . GLU A 1 87 ? -33.665 -8.795 20.105 1.00 46.50 87 GLU A O 1
ATOM 694 N N . GLN A 1 88 ? -32.056 -7.256 20.169 1.00 51.72 88 GLN A N 1
ATOM 695 C CA . GLN A 1 88 ? -31.257 -8.039 21.116 1.00 51.72 88 GLN A CA 1
ATOM 696 C C . GLN A 1 88 ? -31.583 -7.589 22.549 1.00 51.72 88 GLN A C 1
ATOM 698 O O . GLN A 1 88 ? -31.361 -6.428 22.8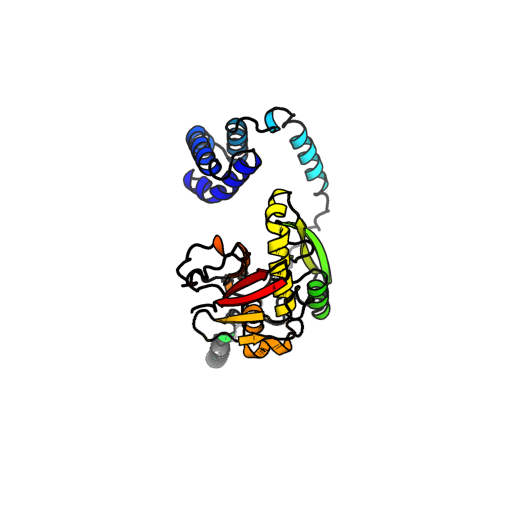98 1.00 51.72 88 GLN A O 1
ATOM 703 N N . PRO A 1 89 ? -32.112 -8.478 23.412 1.00 47.75 89 PRO A N 1
ATOM 704 C CA . PRO A 1 89 ? -32.456 -8.121 24.778 1.00 47.75 89 PRO A CA 1
ATOM 705 C C . PRO A 1 89 ? -31.189 -7.721 25.536 1.00 47.75 89 PRO A C 1
ATOM 707 O O . PRO A 1 89 ? -30.327 -8.557 25.815 1.00 47.75 89 PRO A O 1
ATOM 710 N N . MET A 1 90 ? -31.084 -6.436 25.884 1.00 52.00 90 MET A N 1
ATOM 711 C CA . MET A 1 90 ? -30.022 -5.955 26.761 1.00 52.00 90 MET A CA 1
ATOM 712 C C . MET A 1 90 ? -30.027 -6.758 28.072 1.00 52.00 90 MET A C 1
ATOM 714 O O . MET A 1 90 ? -31.088 -6.915 28.691 1.00 52.00 90 MET A O 1
ATOM 718 N N . PRO A 1 91 ? -28.867 -7.254 28.540 1.00 55.28 91 PRO A N 1
ATOM 719 C CA . PRO A 1 91 ? -28.779 -7.880 29.846 1.00 55.28 91 PRO A CA 1
ATOM 720 C C . PRO A 1 91 ? -29.149 -6.866 30.934 1.00 55.28 91 PRO A C 1
ATOM 722 O O . PRO A 1 91 ? -28.765 -5.696 30.895 1.00 55.28 91 PRO A O 1
ATOM 725 N N . ALA A 1 92 ? -29.929 -7.336 31.905 1.00 58.25 92 ALA A N 1
ATOM 726 C CA . ALA A 1 92 ? -30.425 -6.544 33.019 1.00 58.25 92 ALA A CA 1
ATOM 727 C C . ALA A 1 92 ? -29.293 -5.805 33.769 1.00 58.25 92 ALA A C 1
ATOM 729 O O . ALA A 1 92 ? -28.185 -6.336 33.896 1.00 58.25 92 ALA A O 1
ATOM 730 N N . PRO A 1 93 ? -29.567 -4.609 34.326 1.00 54.00 93 PRO A N 1
ATOM 731 C CA . PRO A 1 93 ? -28.590 -3.850 35.095 1.00 54.00 93 PRO A CA 1
ATOM 732 C C . PRO A 1 93 ? -28.091 -4.659 36.298 1.00 54.00 93 PRO A C 1
ATOM 734 O O . PRO A 1 93 ? -28.856 -5.030 37.191 1.00 54.00 93 PRO A O 1
ATOM 737 N N . VAL A 1 94 ? -26.782 -4.910 36.324 1.00 58.94 94 VAL A N 1
ATOM 738 C CA . VAL A 1 94 ? -26.068 -5.477 37.471 1.00 58.94 94 VAL A CA 1
ATOM 739 C C . VAL A 1 94 ? -26.215 -4.511 38.649 1.00 58.94 94 VAL A C 1
ATOM 741 O O . VAL A 1 94 ? -25.864 -3.334 38.560 1.00 58.94 94 VAL A O 1
ATOM 744 N N . GLY A 1 95 ? -26.791 -5.007 39.744 1.00 60.25 95 GLY A N 1
ATOM 745 C CA . GLY A 1 95 ? -27.065 -4.223 40.944 1.00 60.25 95 GLY A CA 1
ATOM 746 C C . GLY A 1 95 ? -25.802 -3.666 41.621 1.00 60.25 95 GLY A C 1
ATOM 747 O O . GLY A 1 95 ? -24.697 -4.174 41.421 1.00 60.25 95 GLY A O 1
ATOM 748 N N . PRO A 1 96 ? -25.952 -2.627 42.460 1.00 56.03 96 PRO A N 1
ATOM 749 C CA . PRO A 1 96 ? -24.837 -1.999 43.157 1.00 56.03 96 PRO A CA 1
ATOM 750 C C . PRO A 1 96 ? -24.173 -2.975 44.137 1.00 56.03 96 PRO A C 1
ATOM 752 O O . PRO A 1 96 ? -24.806 -3.495 45.056 1.00 56.03 96 PRO A O 1
ATOM 755 N N . THR A 1 97 ? -22.866 -3.181 43.976 1.00 55.00 97 THR A N 1
ATOM 756 C CA . THR A 1 97 ? -22.037 -3.907 44.943 1.00 55.00 97 THR A CA 1
ATOM 757 C C . THR A 1 97 ? -21.972 -3.152 46.280 1.00 55.00 97 THR A C 1
ATOM 759 O O . THR A 1 97 ? -21.731 -1.938 46.280 1.00 55.00 97 THR A O 1
ATOM 762 N N . PRO A 1 98 ? -22.132 -3.828 47.433 1.00 49.38 98 PRO A N 1
ATOM 763 C CA . PRO A 1 98 ? -22.025 -3.200 48.746 1.00 49.38 98 PRO A CA 1
ATOM 764 C C . PRO A 1 98 ? -20.594 -2.715 49.022 1.00 49.38 98 PRO A C 1
ATOM 766 O O . PRO A 1 98 ? -19.627 -3.472 48.948 1.00 49.38 98 PRO A O 1
ATOM 769 N N . ARG A 1 99 ? -20.469 -1.430 49.376 1.00 50.38 99 ARG A N 1
ATOM 770 C CA . ARG A 1 99 ? -19.223 -0.814 49.853 1.00 50.38 99 ARG A CA 1
ATOM 771 C C . ARG A 1 99 ? -18.842 -1.396 51.224 1.00 50.38 99 ARG A C 1
ATOM 773 O O . ARG A 1 99 ? -19.661 -1.299 52.142 1.00 50.38 99 ARG A O 1
ATOM 780 N N . PRO A 1 100 ? -17.621 -1.925 51.424 1.00 48.09 100 PRO A N 1
ATOM 781 C CA . PRO A 1 100 ? -17.157 -2.277 52.757 1.00 48.09 100 PRO A CA 1
ATOM 782 C C . PRO A 1 100 ? -16.931 -1.015 53.600 1.00 48.09 100 PRO A C 1
ATOM 784 O O . PRO A 1 100 ? -16.257 -0.060 53.211 1.00 48.09 100 PRO A O 1
ATOM 787 N N . GLN A 1 101 ? -17.566 -1.035 54.766 1.00 45.31 101 GLN A N 1
ATOM 788 C CA . GLN A 1 101 ? -17.635 0.015 55.770 1.00 45.31 101 GLN A CA 1
ATOM 789 C C . GLN A 1 101 ? -16.301 0.124 56.525 1.00 45.31 101 GLN A C 1
ATOM 791 O O . GLN A 1 101 ? -15.704 -0.874 56.927 1.00 45.31 101 GLN A O 1
ATOM 796 N N . GLY A 1 102 ? -15.829 1.360 56.695 1.00 51.00 102 GLY A N 1
ATOM 797 C CA . GLY A 1 102 ? -14.511 1.667 57.240 1.00 51.00 102 GLY A CA 1
ATOM 798 C C . GLY A 1 102 ? -14.317 1.223 58.688 1.00 51.00 102 GLY A C 1
ATOM 799 O O . GLY A 1 102 ? -15.133 1.505 59.566 1.00 51.00 102 GLY A O 1
ATOM 800 N N . ARG A 1 103 ? -13.163 0.604 58.948 1.00 46.97 103 ARG A N 1
ATOM 801 C CA . ARG A 1 103 ? -12.674 0.312 60.294 1.00 46.97 103 ARG A CA 1
ATOM 802 C C . ARG A 1 103 ? -11.472 1.209 60.583 1.00 46.97 103 ARG A C 1
ATOM 804 O O . ARG A 1 103 ? -10.366 0.964 60.116 1.00 46.97 103 ARG A O 1
ATOM 811 N N . ARG A 1 104 ? -11.723 2.282 61.338 1.00 54.00 104 ARG A N 1
ATOM 812 C CA . ARG A 1 104 ? -10.698 3.182 61.878 1.00 54.00 104 ARG A CA 1
ATOM 813 C C . ARG A 1 104 ? -9.885 2.433 62.934 1.00 54.00 104 ARG A C 1
ATOM 815 O O . ARG A 1 104 ? -10.447 2.012 63.941 1.00 54.00 104 ARG A O 1
ATOM 822 N N . TRP A 1 105 ? -8.583 2.315 62.715 1.00 41.56 105 TRP A N 1
ATOM 823 C CA . TRP A 1 105 ? -7.605 2.038 63.763 1.00 41.56 105 TRP A CA 1
ATOM 824 C C . TRP A 1 105 ? -6.668 3.242 63.852 1.00 41.56 105 TRP A C 1
ATOM 826 O O . TRP A 1 105 ? -6.038 3.584 62.851 1.00 41.56 105 TRP A O 1
ATOM 836 N N . PRO A 1 106 ? -6.584 3.924 65.004 1.00 56.34 106 PRO A N 1
ATOM 837 C CA . PRO A 1 106 ? -5.464 4.798 65.278 1.00 56.34 106 PRO A CA 1
ATOM 838 C C . PRO A 1 106 ? -4.303 3.911 65.723 1.00 56.34 106 PRO A C 1
ATOM 840 O O . PRO A 1 106 ? -4.524 2.978 66.481 1.00 56.34 106 PRO A O 1
ATOM 843 N N . LEU A 1 107 ? -3.092 4.190 65.256 1.00 48.34 107 LEU A N 1
ATOM 844 C CA . LEU A 1 107 ? -1.853 4.024 66.018 1.00 48.34 107 LEU A CA 1
ATOM 845 C C . LEU A 1 107 ? -0.741 4.673 65.191 1.00 48.34 107 LEU A C 1
ATOM 847 O O . LEU A 1 107 ? -0.124 4.083 64.306 1.00 48.34 107 LEU A O 1
ATOM 851 N N . ALA A 1 108 ? -0.557 5.960 65.465 1.00 50.66 108 ALA A N 1
ATOM 852 C CA . ALA A 1 108 ? 0.645 6.682 65.117 1.00 50.66 108 ALA A CA 1
ATOM 853 C C . ALA A 1 108 ? 1.811 6.117 65.937 1.00 50.66 108 ALA A C 1
ATOM 855 O O . ALA A 1 108 ? 1.669 5.943 67.145 1.00 50.66 108 ALA A O 1
ATOM 856 N N . ALA A 1 109 ? 2.930 5.866 65.251 1.00 52.75 109 ALA A N 1
ATOM 857 C CA . ALA A 1 109 ? 4.316 6.078 65.700 1.00 52.75 109 ALA A CA 1
ATOM 858 C C . ALA A 1 109 ? 5.309 5.046 65.125 1.00 52.75 109 ALA A C 1
ATOM 860 O O . ALA A 1 109 ? 6.174 4.566 65.839 1.00 52.75 109 ALA A O 1
ATOM 861 N N . THR A 1 110 ? 5.224 4.725 63.828 1.00 51.94 110 THR A N 1
ATOM 862 C CA . THR A 1 110 ? 6.347 4.193 63.009 1.00 51.94 110 THR A CA 1
ATOM 863 C C . THR A 1 110 ? 6.153 4.499 61.507 1.00 51.94 110 THR A C 1
ATOM 865 O O . THR A 1 110 ? 6.698 3.829 60.639 1.00 51.94 110 THR A O 1
ATOM 868 N N . ALA A 1 111 ? 5.365 5.523 61.150 1.00 53.09 111 ALA A N 1
ATOM 869 C CA . ALA A 1 111 ? 4.930 5.735 59.762 1.00 53.09 111 ALA A CA 1
ATOM 870 C C . ALA A 1 111 ? 5.947 6.478 58.871 1.00 53.09 111 ALA A C 1
ATOM 872 O O . ALA A 1 111 ? 5.917 6.312 57.657 1.00 53.09 111 ALA A O 1
ATOM 873 N N . ALA A 1 112 ? 6.866 7.269 59.437 1.00 54.66 112 ALA A N 1
ATOM 874 C CA . ALA A 1 112 ? 7.755 8.116 58.633 1.00 54.66 112 ALA A CA 1
ATOM 875 C C . ALA A 1 112 ? 8.841 7.323 57.875 1.00 54.66 112 ALA A C 1
ATOM 877 O O . ALA A 1 112 ? 9.135 7.634 56.725 1.00 54.66 112 ALA A O 1
ATOM 878 N N . GLY A 1 113 ? 9.401 6.270 58.485 1.00 57.75 113 GLY A N 1
ATOM 879 C CA . GLY A 1 113 ? 10.448 5.455 57.853 1.00 57.75 113 GLY A CA 1
ATOM 880 C C . GLY A 1 113 ? 9.920 4.560 56.730 1.00 57.75 113 GLY A C 1
ATOM 881 O O . GLY A 1 113 ? 10.538 4.462 55.674 1.00 57.75 113 GLY A O 1
ATOM 882 N N . VAL A 1 114 ? 8.741 3.957 56.923 1.00 62.94 114 VAL A N 1
ATOM 883 C CA . VAL A 1 114 ? 8.106 3.101 55.907 1.00 62.94 114 VAL A CA 1
ATOM 884 C C . VAL A 1 114 ? 7.575 3.934 54.743 1.00 62.94 114 VAL A C 1
ATOM 886 O O . VAL A 1 114 ? 7.747 3.528 53.602 1.00 62.94 114 VAL A O 1
ATOM 889 N N . LEU A 1 115 ? 7.008 5.122 54.988 1.00 66.06 115 LEU A N 1
ATOM 890 C CA . LEU A 1 115 ? 6.591 6.017 53.904 1.00 66.06 115 LEU A CA 1
ATOM 891 C C . LEU A 1 115 ? 7.772 6.503 53.062 1.00 66.06 115 LEU A C 1
ATOM 893 O O . LEU A 1 115 ? 7.629 6.569 51.850 1.00 66.06 115 LEU A O 1
ATOM 897 N N . LEU A 1 116 ? 8.934 6.787 53.661 1.00 71.19 116 LEU A N 1
ATOM 898 C CA . LEU A 1 116 ? 10.136 7.144 52.899 1.00 71.19 116 LEU A CA 1
ATOM 899 C C . LEU A 1 116 ? 10.692 5.963 52.101 1.00 71.19 116 LEU A C 1
ATOM 901 O O . LEU A 1 116 ? 11.083 6.156 50.957 1.00 71.19 116 LEU A O 1
ATOM 905 N N . LEU A 1 117 ? 10.681 4.746 52.652 1.00 74.31 117 LEU A N 1
ATOM 906 C CA . LEU A 1 117 ? 11.082 3.542 51.915 1.00 74.31 117 LEU A CA 1
ATOM 907 C C . LEU A 1 117 ? 10.112 3.212 50.778 1.00 74.31 117 LEU A C 1
ATOM 909 O O . LEU A 1 117 ? 10.557 2.918 49.678 1.00 74.31 117 LEU A O 1
ATOM 913 N N . VAL A 1 118 ? 8.801 3.309 51.006 1.00 79.62 118 VAL A N 1
ATOM 914 C CA . VAL A 1 118 ? 7.785 3.107 49.965 1.00 79.62 118 VAL A CA 1
ATOM 915 C C . VAL A 1 118 ? 7.862 4.218 48.924 1.00 79.62 118 VAL A C 1
ATOM 917 O O . VAL A 1 118 ? 7.816 3.916 47.743 1.00 79.62 118 VAL A O 1
ATOM 920 N N . ALA A 1 119 ? 8.051 5.479 49.314 1.00 78.50 119 ALA A N 1
ATOM 921 C CA . ALA A 1 119 ? 8.217 6.583 48.371 1.00 78.50 119 ALA A CA 1
ATOM 922 C C . ALA A 1 119 ? 9.516 6.457 47.567 1.00 78.50 119 ALA A C 1
ATOM 924 O O . ALA A 1 119 ? 9.495 6.692 46.367 1.00 78.50 119 ALA A O 1
ATOM 925 N N . ALA A 1 120 ? 10.622 6.034 48.187 1.00 80.25 120 ALA A N 1
ATOM 926 C CA . ALA A 1 120 ? 11.872 5.759 47.486 1.00 80.25 120 ALA A CA 1
ATOM 927 C C . ALA A 1 120 ? 11.735 4.558 46.545 1.00 80.25 120 ALA A C 1
ATOM 929 O O . ALA A 1 120 ? 12.239 4.608 45.431 1.00 80.25 120 ALA A O 1
ATOM 930 N N . LEU A 1 121 ? 11.019 3.504 46.943 1.00 81.44 121 LEU A N 1
ATOM 931 C CA . LEU A 1 121 ? 10.803 2.314 46.121 1.00 81.44 121 LEU A CA 1
ATOM 932 C C . LEU A 1 121 ? 9.820 2.594 44.978 1.00 81.44 121 LEU A C 1
ATOM 934 O O . LEU A 1 121 ? 10.068 2.174 43.859 1.00 81.44 121 LEU A O 1
ATOM 938 N N . VAL A 1 122 ? 8.773 3.385 45.214 1.00 81.56 122 VAL A N 1
ATOM 939 C CA . VAL A 1 122 ? 7.870 3.901 44.175 1.00 81.56 122 VAL A CA 1
ATOM 940 C C . VAL A 1 122 ? 8.618 4.845 43.239 1.00 81.56 122 VAL A C 1
ATOM 942 O O . VAL A 1 122 ? 8.498 4.686 42.035 1.00 81.56 122 VAL A O 1
ATOM 945 N N . ALA A 1 123 ? 9.440 5.766 43.746 1.00 77.94 123 ALA A N 1
ATOM 946 C CA . ALA A 1 123 ? 10.275 6.630 42.913 1.00 77.94 123 ALA A CA 1
ATOM 947 C C . ALA A 1 123 ? 11.283 5.816 42.090 1.00 77.94 123 ALA A C 1
ATOM 949 O O . ALA A 1 123 ? 11.437 6.085 40.910 1.00 77.94 123 ALA A O 1
ATOM 950 N N . THR A 1 124 ? 11.894 4.778 42.670 1.00 75.81 124 THR A N 1
ATOM 951 C CA . THR A 1 124 ? 12.807 3.865 41.959 1.00 75.81 124 THR A CA 1
ATOM 952 C C . THR A 1 124 ? 12.065 3.044 40.901 1.00 75.81 124 THR A C 1
ATOM 954 O O . THR A 1 124 ? 12.563 2.879 39.798 1.00 75.81 124 THR A O 1
ATOM 957 N N . VAL A 1 125 ? 10.849 2.564 41.182 1.00 74.06 125 VAL A N 1
ATOM 958 C CA . VAL A 1 125 ? 10.018 1.841 40.201 1.00 74.06 125 VAL A CA 1
ATOM 959 C C . VAL A 1 125 ? 9.522 2.779 39.096 1.00 74.06 125 VAL A C 1
ATOM 961 O O . VAL A 1 125 ? 9.458 2.375 37.939 1.00 74.06 125 VAL A O 1
ATOM 964 N N . LEU A 1 126 ? 9.206 4.034 39.423 1.00 73.31 126 LEU A N 1
ATOM 965 C CA . LEU A 1 126 ? 8.795 5.045 38.449 1.00 73.31 126 LEU A CA 1
ATOM 966 C C . LEU A 1 126 ? 9.966 5.560 37.602 1.00 73.31 126 LEU A C 1
ATOM 968 O O . LEU A 1 126 ? 9.733 5.920 36.458 1.00 73.31 126 LEU A O 1
ATOM 972 N N . THR A 1 127 ? 11.207 5.557 38.104 1.00 73.25 127 THR A N 1
ATOM 973 C CA . THR A 1 127 ? 12.397 5.872 37.292 1.00 73.25 127 THR A CA 1
ATOM 974 C C . THR A 1 127 ? 12.946 4.665 36.531 1.00 73.25 127 THR A C 1
ATOM 976 O O . THR A 1 127 ? 13.648 4.852 35.543 1.00 73.25 127 THR A O 1
ATOM 979 N N . MET A 1 128 ? 12.637 3.435 36.962 1.00 67.44 128 MET A N 1
ATOM 980 C CA . MET A 1 128 ? 12.997 2.201 36.248 1.00 67.44 128 MET A CA 1
ATOM 981 C C . MET A 1 128 ? 11.973 1.771 35.192 1.00 67.44 128 MET A C 1
ATOM 983 O O . MET A 1 128 ? 12.321 0.969 34.328 1.00 67.44 128 MET A O 1
ATOM 987 N N . ARG A 1 129 ? 10.744 2.308 35.204 1.00 57.59 129 ARG A N 1
ATOM 988 C CA . ARG A 1 129 ? 9.891 2.332 34.005 1.00 57.59 129 ARG A CA 1
ATOM 989 C C . ARG A 1 129 ? 10.482 3.354 33.040 1.00 57.59 129 ARG A C 1
ATOM 991 O O . ARG A 1 129 ? 10.074 4.510 33.019 1.00 57.59 129 ARG A O 1
ATOM 998 N N . GLY A 1 130 ? 11.542 2.932 32.357 1.00 54.94 130 GLY A N 1
ATOM 999 C CA . GLY A 1 130 ? 12.242 3.733 31.368 1.00 54.94 130 GLY A CA 1
ATOM 1000 C C . GLY A 1 130 ? 11.305 4.172 30.248 1.00 54.94 130 GLY A C 1
ATOM 1001 O O . GLY A 1 130 ? 10.282 3.541 29.994 1.00 54.94 130 GLY A O 1
ATOM 1002 N N . ASP A 1 131 ? 11.702 5.238 29.558 1.00 59.62 131 ASP A N 1
ATOM 1003 C CA . ASP A 1 131 ? 11.061 5.777 28.350 1.00 59.62 131 ASP A CA 1
ATOM 1004 C C . ASP A 1 131 ? 10.881 4.744 27.200 1.00 59.62 131 ASP A C 1
ATOM 1006 O O . ASP A 1 131 ? 10.324 5.095 26.163 1.00 59.62 131 ASP A O 1
ATOM 1010 N N . ASP A 1 132 ? 11.303 3.485 27.376 1.00 62.53 132 ASP A N 1
ATOM 1011 C CA . ASP A 1 132 ? 11.226 2.389 26.397 1.00 62.53 132 ASP A CA 1
ATOM 1012 C C . ASP A 1 132 ? 9.804 1.837 26.166 1.00 62.53 132 ASP A C 1
ATOM 1014 O O . ASP A 1 132 ? 9.592 1.106 25.203 1.00 62.53 132 ASP A O 1
ATOM 1018 N N . ASP A 1 133 ? 8.818 2.189 27.002 1.00 66.62 133 ASP A N 1
ATOM 1019 C CA . ASP A 1 133 ? 7.411 1.793 26.795 1.00 66.62 133 ASP A CA 1
ATOM 1020 C C . ASP A 1 133 ? 6.631 2.771 25.895 1.00 66.62 133 ASP A C 1
ATOM 1022 O O . ASP A 1 133 ? 5.433 2.576 25.666 1.00 66.62 133 ASP A O 1
ATOM 1026 N N . ARG A 1 134 ? 7.269 3.830 25.366 1.00 70.25 134 ARG A N 1
ATOM 1027 C CA . ARG A 1 134 ? 6.612 4.648 24.339 1.00 70.25 134 ARG A CA 1
ATOM 1028 C C . ARG A 1 134 ? 6.428 3.796 23.079 1.00 70.25 134 ARG A C 1
ATOM 1030 O O . ARG A 1 134 ? 7.408 3.223 22.600 1.00 70.25 134 ARG A O 1
ATOM 1037 N N . PRO A 1 135 ? 5.208 3.710 22.524 1.00 79.56 135 PRO A N 1
ATOM 1038 C CA . PRO A 1 135 ? 5.002 3.027 21.259 1.00 79.56 135 PRO A CA 1
ATOM 1039 C C . PRO A 1 135 ? 5.915 3.672 20.210 1.00 79.56 135 PRO A C 1
ATOM 1041 O O . PRO A 1 135 ? 5.915 4.888 20.042 1.00 79.56 135 PRO A O 1
ATOM 1044 N N . GLY A 1 136 ? 6.756 2.868 19.567 1.00 84.50 136 GLY A N 1
ATOM 1045 C CA . GLY A 1 136 ? 7.585 3.312 18.449 1.00 84.50 136 GLY A CA 1
ATOM 1046 C C . GLY A 1 136 ? 6.932 2.990 17.107 1.00 84.50 136 GLY A C 1
ATOM 1047 O O . GLY A 1 136 ? 5.868 2.370 17.049 1.00 84.50 136 GLY A O 1
ATOM 1048 N N . ASP A 1 137 ? 7.636 3.300 16.020 1.00 86.44 137 ASP A N 1
ATOM 1049 C CA . ASP A 1 137 ? 7.271 2.956 14.632 1.00 86.44 137 ASP A CA 1
ATOM 1050 C C . ASP A 1 137 ? 7.448 1.457 14.305 1.00 86.44 137 ASP A C 1
ATOM 1052 O O . ASP A 1 137 ? 7.725 1.049 13.177 1.00 86.44 137 ASP A O 1
ATOM 1056 N N . THR A 1 138 ? 7.313 0.600 15.314 1.00 89.88 138 THR A N 1
ATOM 1057 C CA . THR A 1 138 ? 7.422 -0.852 15.201 1.00 89.88 138 THR A CA 1
ATOM 1058 C C . THR A 1 138 ? 6.292 -1.498 15.980 1.00 89.88 138 THR A C 1
ATOM 1060 O O . THR A 1 138 ? 6.073 -1.168 17.147 1.00 89.88 138 THR A O 1
ATOM 1063 N N . LEU A 1 139 ? 5.605 -2.451 15.353 1.00 92.88 139 LEU A N 1
ATOM 1064 C CA . LEU A 1 139 ? 4.540 -3.207 16.003 1.00 92.88 139 LEU A CA 1
ATOM 1065 C C . LEU A 1 139 ? 5.125 -4.262 16.939 1.00 92.88 139 LEU A C 1
ATOM 1067 O O . LEU A 1 139 ? 6.046 -5.001 16.579 1.00 92.88 139 LEU A O 1
ATOM 1071 N N . ARG A 1 140 ? 4.541 -4.374 18.127 1.00 93.94 140 ARG A N 1
ATOM 1072 C CA . ARG A 1 140 ? 4.856 -5.431 19.083 1.00 93.94 140 ARG A CA 1
ATOM 1073 C C . ARG A 1 140 ? 4.290 -6.779 18.611 1.00 93.94 140 ARG A C 1
ATOM 1075 O O . ARG A 1 140 ? 3.329 -6.819 17.837 1.00 93.94 140 ARG A O 1
ATOM 1082 N N . PRO A 1 141 ? 4.853 -7.909 19.073 1.00 95.44 141 PRO A N 1
ATOM 1083 C CA . PRO A 1 141 ? 4.373 -9.236 18.685 1.00 95.44 141 PRO A CA 1
ATOM 1084 C C . PRO A 1 141 ? 2.909 -9.519 19.054 1.00 95.44 141 PRO A C 1
ATOM 1086 O O . PRO A 1 141 ? 2.267 -10.312 18.373 1.00 95.44 141 PRO A O 1
ATOM 1089 N N . ASP A 1 142 ? 2.397 -8.878 20.107 1.00 96.00 142 ASP A N 1
ATOM 1090 C CA . ASP A 1 142 ? 1.023 -8.979 20.614 1.00 96.00 142 ASP A CA 1
ATOM 1091 C C . ASP A 1 142 ? 0.059 -7.973 19.965 1.00 96.00 142 ASP A C 1
ATOM 1093 O O . ASP A 1 142 ? -1.081 -7.851 20.398 1.00 96.00 142 ASP A O 1
ATOM 1097 N N . GLN A 1 143 ? 0.497 -7.239 18.938 1.00 96.81 143 GLN A N 1
ATOM 1098 C CA . GLN A 1 143 ? -0.343 -6.313 18.183 1.00 96.81 143 GLN A CA 1
ATOM 1099 C C . GLN A 1 143 ? -0.733 -6.888 16.822 1.00 96.81 143 GLN A C 1
ATOM 1101 O O . GLN A 1 143 ? 0.053 -7.598 16.180 1.00 96.81 143 GLN A O 1
ATOM 1106 N N . VAL A 1 144 ? -1.947 -6.559 16.365 1.00 97.88 144 VAL A N 1
ATOM 1107 C CA . VAL A 1 144 ? -2.441 -6.902 15.028 1.00 97.88 144 VAL A CA 1
ATOM 1108 C C . VAL A 1 144 ? -1.411 -6.397 14.013 1.00 97.88 144 VAL A C 1
ATOM 1110 O O . VAL A 1 144 ? -1.117 -5.198 14.012 1.00 97.88 144 VAL A O 1
ATOM 1113 N N . PRO A 1 145 ? -0.812 -7.278 13.191 1.00 97.44 145 PRO A N 1
ATOM 1114 C CA . PRO A 1 145 ? 0.232 -6.878 12.256 1.00 97.44 145 PRO A CA 1
ATOM 1115 C C . PRO A 1 145 ? -0.322 -5.981 11.142 1.00 97.44 145 PRO A C 1
ATOM 1117 O O . PRO A 1 145 ? -1.529 -5.931 10.897 1.00 97.44 145 PRO A O 1
ATOM 1120 N N . SER A 1 146 ? 0.574 -5.297 10.430 1.00 96.50 146 SER A N 1
ATOM 1121 C CA . SER A 1 146 ? 0.228 -4.724 9.129 1.00 96.50 146 SER A CA 1
ATOM 1122 C C . SER A 1 146 ? -0.037 -5.858 8.144 1.00 96.50 146 SER A C 1
ATOM 1124 O O . SER A 1 146 ? 0.767 -6.785 8.030 1.00 96.50 146 SER A O 1
ATOM 1126 N N . LEU A 1 147 ? -1.162 -5.773 7.439 1.00 97.19 147 LEU A N 1
ATOM 1127 C CA . LEU A 1 147 ? -1.507 -6.662 6.327 1.00 97.19 147 LEU A CA 1
ATOM 1128 C C . LEU A 1 147 ? -1.391 -5.949 4.976 1.00 97.19 147 LEU A C 1
ATOM 1130 O O . LEU A 1 147 ? -1.915 -6.431 3.973 1.00 97.19 147 LEU A O 1
ATOM 1134 N N . PHE A 1 148 ? -0.698 -4.808 4.936 1.00 96.19 148 PHE A N 1
ATOM 1135 C CA . PHE A 1 148 ? -0.449 -4.091 3.694 1.00 96.19 148 PHE A CA 1
ATOM 1136 C C . PHE A 1 148 ? 0.254 -4.996 2.672 1.00 96.19 148 PHE A C 1
ATOM 1138 O O . PHE A 1 148 ? 1.295 -5.596 2.947 1.00 96.19 148 PHE A O 1
ATOM 1145 N N . GLY A 1 149 ? -0.340 -5.104 1.485 1.00 93.81 149 GLY A N 1
ATOM 1146 C CA . GLY A 1 149 ? 0.165 -5.930 0.394 1.00 93.81 149 GLY A CA 1
ATOM 1147 C C . GLY A 1 149 ? 0.017 -7.435 0.570 1.00 93.81 149 GLY A C 1
ATOM 1148 O O . GLY A 1 149 ? 0.685 -8.188 -0.138 1.00 93.81 149 GLY A O 1
ATOM 1149 N N . TYR A 1 150 ? -0.846 -7.884 1.480 1.00 97.69 150 TYR A N 1
ATOM 1150 C CA . TYR A 1 150 ? -1.243 -9.285 1.566 1.00 97.69 150 TYR A CA 1
ATOM 1151 C C . TYR A 1 150 ? -2.494 -9.544 0.724 1.00 97.69 150 TYR A C 1
ATOM 1153 O O . TYR A 1 150 ? -3.419 -8.728 0.674 1.00 97.69 150 TYR A O 1
ATOM 1161 N N . ASP A 1 151 ? -2.527 -10.708 0.081 1.00 97.25 151 ASP A N 1
ATOM 1162 C CA . ASP A 1 151 ? -3.772 -11.304 -0.391 1.00 97.25 151 ASP A CA 1
ATOM 1163 C C . ASP A 1 151 ? -4.488 -12.049 0.754 1.00 97.25 151 ASP A C 1
ATOM 1165 O O . ASP A 1 151 ? -3.953 -12.209 1.860 1.00 97.25 151 ASP A O 1
ATOM 1169 N N . VAL A 1 152 ? -5.711 -12.515 0.494 1.00 97.19 152 VAL A N 1
ATOM 1170 C CA . VAL A 1 152 ? -6.517 -13.273 1.465 1.00 97.19 152 VAL A CA 1
ATOM 1171 C C . VAL A 1 152 ? -5.776 -14.485 2.032 1.00 97.19 152 VAL A C 1
ATOM 1173 O O . VAL A 1 152 ? -5.776 -14.699 3.247 1.00 97.19 152 VAL A O 1
ATOM 1176 N N . ALA A 1 153 ? -5.146 -15.290 1.173 1.00 96.56 153 ALA A N 1
ATOM 1177 C CA . ALA A 1 153 ? -4.542 -16.554 1.578 1.00 96.56 153 ALA A CA 1
ATOM 1178 C C . ALA A 1 153 ? -3.326 -16.327 2.490 1.00 96.56 153 ALA A C 1
ATOM 1180 O O . ALA A 1 153 ? -3.213 -16.945 3.556 1.00 96.56 153 ALA A O 1
ATOM 1181 N N . ALA A 1 154 ? -2.440 -15.406 2.110 1.00 96.44 154 ALA A N 1
ATOM 1182 C CA . ALA A 1 154 ? -1.260 -15.038 2.874 1.00 96.44 154 ALA A CA 1
ATOM 1183 C C . ALA A 1 154 ? -1.637 -14.362 4.201 1.00 96.44 154 ALA A C 1
ATOM 1185 O O . ALA A 1 154 ? -1.055 -14.693 5.242 1.00 96.44 154 ALA A O 1
ATOM 1186 N N . ALA A 1 155 ? -2.633 -13.467 4.191 1.00 97.75 155 ALA A N 1
ATOM 1187 C CA . ALA A 1 155 ? -3.132 -12.807 5.395 1.00 97.75 155 ALA A CA 1
ATOM 1188 C C . ALA A 1 155 ? -3.729 -13.813 6.384 1.00 97.75 155 ALA A C 1
ATOM 1190 O O . ALA A 1 155 ? -3.327 -13.857 7.550 1.00 97.75 155 ALA A O 1
ATOM 1191 N N . GLN A 1 156 ? -4.629 -14.683 5.919 1.00 98.12 156 GLN A N 1
ATOM 1192 C CA . GLN A 1 156 ? -5.249 -15.702 6.761 1.00 98.12 156 GLN A CA 1
ATOM 1193 C C . GLN A 1 156 ? -4.200 -16.650 7.348 1.00 98.12 156 GLN A C 1
ATOM 1195 O O . GLN A 1 156 ? -4.249 -16.954 8.542 1.00 98.12 156 GLN A O 1
ATOM 1200 N N . ALA A 1 157 ? -3.217 -17.082 6.551 1.00 97.25 157 ALA A N 1
ATOM 1201 C CA . ALA A 1 157 ? -2.132 -17.930 7.031 1.00 97.25 157 ALA A CA 1
ATOM 1202 C C . ALA A 1 157 ? -1.276 -17.225 8.098 1.00 97.25 157 ALA A C 1
ATOM 1204 O O . ALA A 1 157 ? -0.923 -17.845 9.104 1.00 97.25 157 ALA A O 1
ATOM 1205 N N . MET A 1 158 ? -0.952 -15.939 7.915 1.00 97.00 158 MET A N 1
ATOM 1206 C CA . MET A 1 158 ? -0.214 -15.154 8.909 1.00 97.00 158 MET A CA 1
ATOM 1207 C C . MET A 1 158 ? -0.992 -15.024 10.222 1.00 97.00 158 MET A C 1
ATOM 1209 O O . MET A 1 158 ? -0.449 -15.337 11.283 1.00 97.00 158 MET A O 1
ATOM 1213 N N . LEU A 1 159 ? -2.242 -14.568 10.159 1.00 98.06 159 LEU A N 1
ATOM 1214 C CA . LEU A 1 159 ? -3.067 -14.318 11.342 1.00 98.06 159 LEU A CA 1
ATOM 1215 C C . LEU A 1 159 ? -3.393 -15.619 12.089 1.00 98.06 159 LEU A C 1
ATOM 1217 O O . LEU A 1 159 ? -3.304 -15.666 13.314 1.00 98.06 159 LEU A O 1
ATOM 1221 N N . SER A 1 160 ? -3.655 -16.710 11.362 1.00 97.56 160 SER A N 1
ATOM 1222 C CA . SER A 1 160 ? -3.893 -18.029 11.965 1.00 97.56 160 SER A CA 1
ATOM 1223 C C . SER A 1 160 ? -2.649 -18.558 12.686 1.00 97.56 160 SER A C 1
ATOM 1225 O O . SER A 1 160 ? -2.760 -19.090 13.788 1.00 97.56 160 SER A O 1
ATOM 1227 N N . ARG A 1 161 ? -1.438 -18.367 12.127 1.00 97.62 161 ARG A N 1
ATOM 1228 C CA . ARG A 1 161 ? -0.175 -18.700 12.824 1.00 97.62 161 ARG A CA 1
ATOM 1229 C C . ARG A 1 161 ? 0.024 -17.889 14.105 1.00 97.62 161 ARG A C 1
ATOM 1231 O O . ARG A 1 161 ? 0.697 -18.357 15.018 1.00 97.62 161 ARG A O 1
ATOM 1238 N N . ARG A 1 162 ? -0.557 -16.691 14.169 1.00 97.44 162 ARG A N 1
ATOM 1239 C CA . ARG A 1 162 ? -0.589 -15.833 15.359 1.00 97.44 162 ARG A CA 1
ATOM 1240 C C . ARG A 1 162 ? -1.707 -16.191 16.345 1.00 97.44 162 ARG A C 1
ATOM 1242 O O . ARG A 1 162 ? -1.778 -15.591 17.413 1.00 97.44 162 ARG A O 1
ATOM 1249 N N . GLY A 1 163 ? -2.531 -17.186 16.020 1.00 98.06 163 GLY A N 1
ATOM 1250 C CA . GLY A 1 163 ? -3.599 -17.690 16.876 1.00 98.06 163 GLY A CA 1
ATOM 1251 C C . GLY A 1 163 ? -4.895 -16.887 16.813 1.00 98.06 163 GLY A C 1
ATOM 1252 O O . GLY A 1 163 ? -5.747 -17.113 17.657 1.00 98.06 163 GLY A O 1
ATOM 1253 N N . LEU A 1 164 ? -5.061 -15.966 15.861 1.00 98.50 164 LEU A N 1
ATOM 1254 C CA . LEU A 1 164 ? -6.290 -15.178 15.708 1.00 98.50 164 LEU A CA 1
ATOM 1255 C C . LEU A 1 164 ? -7.39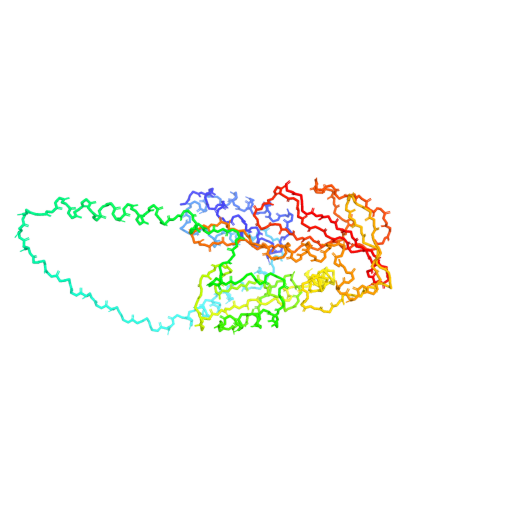9 -15.975 15.001 1.00 98.50 164 LEU A C 1
ATOM 1257 O O . LEU A 1 164 ? -7.122 -16.790 14.118 1.00 98.50 164 LEU A O 1
ATOM 1261 N N . ALA A 1 165 ? -8.657 -15.710 15.359 1.00 98.38 165 ALA A N 1
ATOM 1262 C CA . ALA A 1 165 ? -9.834 -16.284 14.710 1.00 98.38 165 ALA A CA 1
ATOM 1263 C C . ALA A 1 165 ? -10.298 -15.384 13.551 1.00 98.38 165 ALA A C 1
ATOM 1265 O O . ALA A 1 165 ? -10.981 -14.382 13.750 1.00 98.38 165 ALA A O 1
ATOM 1266 N N . VAL A 1 166 ? -9.894 -15.737 12.329 1.00 98.62 166 VAL A N 1
ATOM 1267 C CA . VAL A 1 166 ? -10.077 -14.894 11.136 1.00 98.62 166 VAL A CA 1
ATOM 1268 C C . VAL A 1 166 ? -11.472 -15.055 10.528 1.00 98.62 166 VAL A C 1
ATOM 1270 O O . VAL A 1 166 ? -11.882 -16.167 10.197 1.00 98.62 166 VAL A O 1
ATOM 1273 N N . THR A 1 167 ? -12.152 -13.933 10.300 1.00 98.62 167 THR A N 1
ATOM 1274 C CA . THR A 1 167 ? -13.353 -13.814 9.460 1.00 98.62 167 THR A CA 1
ATOM 1275 C C . THR A 1 167 ? -13.026 -12.947 8.247 1.00 98.62 167 THR A C 1
ATOM 1277 O O . THR A 1 167 ? -12.331 -11.946 8.382 1.00 98.62 167 THR A O 1
ATOM 1280 N N . LEU A 1 168 ? -13.496 -13.328 7.059 1.00 98.38 168 LEU A N 1
ATOM 1281 C CA . LEU A 1 168 ? -13.286 -12.564 5.827 1.00 98.38 168 LEU A CA 1
ATOM 1282 C C . LEU A 1 168 ? -14.571 -11.829 5.456 1.00 98.38 168 LEU A C 1
ATOM 1284 O O . LEU A 1 168 ? -15.634 -12.451 5.412 1.00 98.38 168 LEU A O 1
ATOM 1288 N N . GLU A 1 169 ? -14.467 -10.540 5.146 1.00 98.44 169 GLU A N 1
ATOM 1289 C CA . GLU A 1 169 ? -15.601 -9.726 4.717 1.00 98.44 169 GLU A CA 1
ATOM 1290 C C . GLU A 1 169 ? -15.276 -8.974 3.416 1.00 98.44 169 GLU A C 1
ATOM 1292 O O . GLU A 1 169 ? -14.313 -8.205 3.371 1.00 98.44 169 GLU A O 1
ATOM 1297 N N . PRO A 1 170 ? -16.049 -9.166 2.332 1.00 97.44 170 PRO A N 1
ATOM 1298 C CA . PRO A 1 170 ? -15.803 -8.456 1.087 1.00 97.44 170 PRO A CA 1
ATOM 1299 C C . PRO A 1 170 ? -16.111 -6.961 1.234 1.00 97.44 170 PRO A C 1
ATOM 1301 O O . PRO A 1 170 ? -17.179 -6.568 1.700 1.00 97.44 170 PRO A O 1
ATOM 1304 N N . PHE A 1 171 ? -15.203 -6.118 0.755 1.00 96.31 171 PHE A N 1
ATOM 1305 C CA . PHE A 1 171 ? -15.292 -4.667 0.792 1.00 96.31 171 PHE A CA 1
ATOM 1306 C C . PHE A 1 171 ? -15.071 -4.085 -0.604 1.00 96.31 171 PHE A C 1
ATOM 1308 O O . PHE A 1 171 ? -14.093 -4.396 -1.283 1.00 96.31 171 PHE A O 1
ATOM 1315 N N . ARG A 1 172 ? -15.985 -3.222 -1.053 1.00 95.06 172 ARG A N 1
ATOM 1316 C CA . ARG A 1 172 ? -15.879 -2.576 -2.367 1.00 95.06 172 ARG A CA 1
ATOM 1317 C C . ARG A 1 172 ? -14.763 -1.533 -2.358 1.00 95.06 172 ARG A C 1
ATOM 1319 O O . ARG A 1 172 ? -14.915 -0.487 -1.734 1.00 95.06 172 ARG A O 1
ATOM 1326 N N . ALA A 1 173 ? -13.682 -1.799 -3.087 1.00 93.81 173 ALA A N 1
ATOM 1327 C CA . ALA A 1 173 ? -12.534 -0.903 -3.231 1.00 93.81 173 ALA A CA 1
ATOM 1328 C C . ALA A 1 173 ? -12.045 -0.860 -4.688 1.00 93.81 173 ALA A C 1
ATOM 1330 O O . ALA A 1 173 ? -12.284 -1.795 -5.455 1.00 93.81 173 ALA A O 1
ATOM 1331 N N . CYS A 1 174 ? -11.347 0.214 -5.071 1.00 92.44 174 CYS A N 1
ATOM 1332 C CA . CYS A 1 174 ? -10.591 0.267 -6.328 1.00 92.44 174 CYS A CA 1
ATOM 1333 C C . CYS A 1 174 ? -9.219 -0.401 -6.155 1.00 92.44 174 CYS A C 1
ATOM 1335 O O . CYS A 1 174 ? -8.184 0.204 -6.392 1.00 92.44 174 CYS A O 1
ATOM 1337 N N . GLU A 1 175 ? -9.240 -1.647 -5.698 1.00 93.94 175 GLU A N 1
ATOM 1338 C CA . GLU A 1 175 ? -8.061 -2.488 -5.526 1.00 93.94 175 GLU A CA 1
ATOM 1339 C C . GLU A 1 175 ? -8.218 -3.766 -6.347 1.00 93.94 175 GLU A C 1
ATOM 1341 O O . GLU A 1 175 ? -9.330 -4.143 -6.738 1.00 93.94 175 GLU A O 1
ATOM 1346 N N . VAL A 1 176 ? -7.104 -4.454 -6.591 1.00 95.12 176 VAL A N 1
ATOM 1347 C CA . VAL A 1 176 ? -7.125 -5.788 -7.211 1.00 95.12 176 VAL A CA 1
ATOM 1348 C C . VAL A 1 176 ? -7.930 -6.724 -6.331 1.00 95.12 176 VAL A C 1
ATOM 1350 O O . VAL A 1 176 ? -7.816 -6.640 -5.114 1.00 95.12 176 VAL A O 1
ATOM 1353 N N . GLN A 1 177 ? -8.738 -7.595 -6.930 1.00 95.31 177 GLN A N 1
ATOM 1354 C CA . GLN A 1 177 ? -9.560 -8.561 -6.205 1.00 95.31 177 GLN A CA 1
ATOM 1355 C C . GLN A 1 177 ? -8.738 -9.359 -5.174 1.00 95.31 177 GLN A C 1
ATOM 1357 O O . GLN A 1 177 ? -7.592 -9.720 -5.437 1.00 95.31 177 GLN A O 1
ATOM 1362 N N . ASP A 1 178 ? -9.351 -9.650 -4.024 1.00 96.62 178 ASP A N 1
ATOM 1363 C CA . ASP A 1 178 ? -8.797 -10.496 -2.958 1.00 96.62 178 ASP A CA 1
ATOM 1364 C C . ASP A 1 178 ? -7.551 -9.910 -2.255 1.00 96.62 178 ASP A C 1
ATOM 1366 O O . ASP A 1 178 ? -6.775 -10.631 -1.621 1.00 96.62 178 ASP A O 1
ATOM 1370 N N . ARG A 1 179 ? -7.371 -8.585 -2.303 1.00 96.94 179 ARG A N 1
ATOM 1371 C CA . ARG A 1 179 ? -6.387 -7.851 -1.491 1.00 96.94 179 ARG A CA 1
ATOM 1372 C C . ARG A 1 179 ? -6.967 -7.476 -0.144 1.00 96.94 179 ARG A C 1
ATOM 1374 O O . ARG A 1 179 ? -8.128 -7.088 -0.039 1.00 96.94 179 ARG A O 1
ATOM 1381 N N . VAL A 1 180 ? -6.150 -7.547 0.899 1.00 97.88 180 VAL A N 1
ATOM 1382 C CA . VAL A 1 180 ? -6.548 -7.019 2.203 1.00 97.88 180 VAL A CA 1
ATOM 1383 C C . VAL A 1 180 ? -6.510 -5.499 2.163 1.00 97.88 180 VAL A C 1
ATOM 1385 O O . VAL A 1 180 ? -5.471 -4.909 1.877 1.00 97.88 180 VAL A O 1
ATOM 1388 N N . VAL A 1 181 ? -7.641 -4.871 2.476 1.00 96.69 181 VAL A N 1
ATOM 1389 C CA . VAL A 1 181 ? -7.768 -3.405 2.494 1.00 96.69 181 VAL A CA 1
ATOM 1390 C C . VAL A 1 181 ? -7.835 -2.838 3.908 1.00 96.69 181 VAL A C 1
ATOM 1392 O O . VAL A 1 181 ? -7.454 -1.691 4.122 1.00 96.69 181 VAL A O 1
ATOM 1395 N N . ALA A 1 182 ? -8.311 -3.624 4.877 1.00 96.44 182 ALA A N 1
ATOM 1396 C CA . ALA A 1 182 ? -8.410 -3.219 6.276 1.00 96.44 182 ALA A CA 1
ATOM 1397 C C . ALA A 1 182 ? -8.597 -4.430 7.203 1.00 96.44 182 ALA A C 1
ATOM 1399 O O . ALA A 1 182 ? -8.903 -5.538 6.753 1.00 96.44 182 ALA A O 1
ATOM 1400 N N . THR A 1 183 ? -8.483 -4.193 8.510 1.00 98.38 183 THR A N 1
ATOM 1401 C CA . THR A 1 183 ? -8.867 -5.148 9.556 1.00 98.38 183 THR A CA 1
ATOM 1402 C C . THR A 1 183 ? -9.680 -4.479 10.655 1.00 98.38 183 THR A C 1
ATOM 1404 O O . THR A 1 183 ? -9.552 -3.277 10.884 1.00 98.38 183 THR A O 1
ATOM 1407 N N . ASP A 1 184 ? -10.474 -5.280 11.360 1.00 97.69 184 ASP A N 1
ATOM 1408 C CA . ASP A 1 184 ? -11.109 -4.926 12.626 1.00 97.69 184 ASP A CA 1
ATOM 1409 C C . ASP A 1 184 ? -10.877 -6.060 13.646 1.00 97.69 184 ASP A C 1
ATOM 1411 O O . ASP A 1 184 ? -11.344 -7.178 13.413 1.00 97.69 184 ASP A O 1
ATOM 1415 N N . PRO A 1 185 ? -10.120 -5.838 14.736 1.00 97.69 185 PRO A N 1
ATOM 1416 C CA . PRO A 1 185 ? -9.498 -4.569 15.126 1.00 97.69 185 PRO A CA 1
ATOM 1417 C C . PRO A 1 185 ? -8.421 -4.060 14.144 1.00 97.69 185 PRO A C 1
ATOM 1419 O O . PRO A 1 185 ? -7.825 -4.861 13.411 1.00 97.69 185 PRO A O 1
ATOM 1422 N N . PRO A 1 186 ? -8.140 -2.741 14.103 1.00 97.00 186 PRO A N 1
ATOM 1423 C CA . PRO A 1 186 ? -7.140 -2.179 13.198 1.00 97.00 186 PRO A CA 1
ATOM 1424 C C . PRO A 1 186 ? -5.714 -2.601 13.580 1.00 97.00 186 PRO A C 1
ATOM 1426 O O . PRO A 1 186 ? -5.438 -2.981 14.725 1.00 97.00 186 PRO A O 1
ATOM 1429 N N . THR A 1 187 ? -4.788 -2.495 12.622 1.00 96.44 187 THR A N 1
ATOM 1430 C CA . THR A 1 187 ? -3.352 -2.724 12.842 1.00 96.44 187 THR A CA 1
ATOM 1431 C C . THR A 1 187 ? -2.837 -1.939 14.050 1.00 96.44 187 THR A C 1
ATOM 1433 O O . THR A 1 187 ? -3.157 -0.767 14.233 1.00 96.44 187 THR A O 1
ATOM 1436 N N . GLY A 1 188 ? -2.021 -2.592 14.878 1.00 95.81 188 GLY A N 1
ATOM 1437 C CA . GLY A 1 188 ? -1.500 -2.018 16.118 1.00 95.81 188 GLY A CA 1
ATOM 1438 C C . GLY A 1 188 ? -2.358 -2.268 17.357 1.00 95.81 188 GLY A C 1
ATOM 1439 O O . GLY A 1 188 ? -1.855 -2.119 18.471 1.00 95.81 188 GLY A O 1
ATOM 1440 N N . THR A 1 189 ? -3.604 -2.721 17.203 1.00 96.31 189 THR A N 1
ATOM 1441 C CA . THR A 1 189 ? -4.433 -3.129 18.347 1.00 96.31 189 THR A CA 1
ATOM 1442 C C . THR A 1 189 ? -3.826 -4.351 19.030 1.00 96.31 189 THR A C 1
ATOM 1444 O O . THR A 1 189 ? -3.447 -5.304 18.355 1.00 96.31 189 THR A O 1
ATOM 1447 N N . THR A 1 190 ? -3.722 -4.349 20.359 1.00 96.31 190 THR A N 1
ATOM 1448 C CA . THR A 1 190 ? -3.279 -5.534 21.109 1.00 96.31 190 THR A CA 1
ATOM 1449 C C . THR A 1 190 ? -4.321 -6.652 21.019 1.00 96.31 190 THR A C 1
ATOM 1451 O O . THR A 1 190 ? -5.516 -6.381 21.104 1.00 96.31 190 THR A O 1
ATOM 1454 N N . TYR A 1 191 ? -3.875 -7.900 20.888 1.00 97.62 191 TYR A N 1
ATOM 1455 C CA . TYR A 1 191 ? -4.733 -9.083 20.843 1.00 97.62 191 TYR A CA 1
ATOM 1456 C C . TYR A 1 191 ? -4.183 -10.224 21.712 1.00 97.62 191 TYR A C 1
ATOM 1458 O O . TYR A 1 191 ? -3.006 -10.269 22.070 1.00 97.62 191 TYR A O 1
ATOM 1466 N N . SER A 1 192 ? -5.051 -11.182 22.017 1.00 97.81 192 SER A N 1
ATOM 1467 C CA . SER A 1 192 ? -4.740 -12.477 22.619 1.00 97.81 192 SER A CA 1
ATOM 1468 C C . SER A 1 192 ? -5.047 -13.623 21.643 1.00 97.81 192 SER A C 1
ATOM 1470 O O . SER A 1 192 ? -5.914 -13.492 20.777 1.00 97.81 192 SER A O 1
ATOM 1472 N N . PRO A 1 193 ? -4.368 -14.781 21.747 1.00 97.69 193 PRO A N 1
ATOM 1473 C CA . PRO A 1 193 ? -4.725 -15.952 20.953 1.00 97.69 193 PRO A CA 1
ATOM 1474 C C . PRO A 1 193 ? -6.199 -16.339 21.148 1.00 97.69 193 PRO A C 1
ATOM 1476 O O . PRO A 1 193 ? -6.668 -16.479 22.275 1.00 97.69 193 PRO A O 1
ATOM 1479 N N . GLY A 1 194 ? -6.904 -16.556 20.044 1.00 98.31 194 GLY A N 1
ATOM 1480 C CA . GLY A 1 194 ? -8.332 -16.845 19.982 1.00 98.31 194 GLY A CA 1
ATOM 1481 C C . GLY A 1 194 ? -9.205 -15.618 19.724 1.00 98.31 194 GLY A C 1
ATOM 1482 O O . GLY A 1 194 ? -10.371 -15.803 19.378 1.00 98.31 194 GLY A O 1
ATOM 1483 N N . ASP A 1 195 ? -8.664 -14.400 19.845 1.00 98.62 195 ASP A N 1
ATOM 1484 C CA . ASP A 1 195 ? -9.429 -13.181 19.585 1.00 98.62 195 ASP A CA 1
ATOM 1485 C C . ASP A 1 195 ? -9.921 -13.142 18.127 1.00 98.62 195 ASP A C 1
ATOM 1487 O O . ASP A 1 195 ? -9.187 -13.545 17.210 1.00 98.62 195 ASP A O 1
ATOM 1491 N N . PRO A 1 196 ? -11.167 -12.687 17.892 1.00 98.56 196 PRO A N 1
ATOM 1492 C CA . PRO A 1 196 ? -11.697 -12.542 16.549 1.00 98.56 196 PRO A CA 1
ATOM 1493 C C . PRO A 1 196 ? -11.009 -11.385 15.824 1.00 98.56 196 PRO A C 1
ATOM 1495 O O . PRO A 1 196 ? -10.723 -10.343 16.412 1.00 98.56 196 PRO A O 1
ATOM 1498 N N . ILE A 1 197 ? -10.788 -11.563 14.526 1.00 98.56 197 ILE A N 1
ATOM 1499 C CA . ILE A 1 197 ? -10.369 -10.493 13.625 1.00 98.56 197 ILE A CA 1
ATOM 1500 C C . ILE A 1 197 ? -11.143 -10.603 12.315 1.00 98.56 197 ILE A C 1
ATOM 1502 O O . ILE A 1 197 ? -11.155 -11.656 11.673 1.00 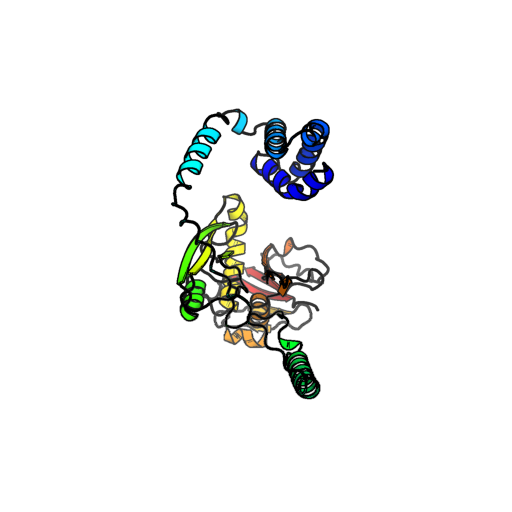98.56 197 ILE A O 1
ATOM 1506 N N . THR A 1 198 ? -11.777 -9.511 11.911 1.00 98.69 198 THR A N 1
ATOM 1507 C CA . THR A 1 198 ? -12.377 -9.367 10.587 1.00 98.69 198 THR A CA 1
ATOM 1508 C C . THR A 1 198 ? -11.340 -8.778 9.644 1.00 98.69 198 THR A C 1
ATOM 1510 O O . THR A 1 198 ? -10.728 -7.752 9.934 1.00 98.69 198 THR A O 1
ATOM 1513 N N . VAL A 1 199 ? -11.124 -9.432 8.508 1.00 98.56 199 VAL A N 1
ATOM 1514 C CA . VAL A 1 199 ? -10.247 -8.977 7.431 1.00 98.56 199 VAL A CA 1
ATOM 1515 C C . VAL A 1 199 ? -11.128 -8.545 6.271 1.00 98.56 199 VAL A C 1
ATOM 1517 O O . VAL A 1 199 ? -11.853 -9.361 5.700 1.00 98.56 199 VAL A O 1
ATOM 1520 N N . TYR A 1 200 ? -11.050 -7.266 5.919 1.00 98.31 200 TYR A N 1
ATOM 1521 C CA . TYR A 1 200 ? -11.782 -6.715 4.791 1.00 98.31 200 TYR A CA 1
ATOM 1522 C C . TYR A 1 200 ? -11.001 -6.961 3.503 1.00 98.31 200 TYR A C 1
ATOM 1524 O O . TYR A 1 200 ? -9.827 -6.592 3.400 1.00 98.31 200 TYR A O 1
ATOM 1532 N N . THR A 1 201 ? -11.651 -7.580 2.522 1.00 97.94 201 THR A N 1
ATOM 1533 C CA . THR A 1 201 ? -11.023 -8.038 1.277 1.00 97.94 201 THR A CA 1
ATOM 1534 C C . THR A 1 201 ? -11.612 -7.304 0.086 1.00 97.94 201 THR A C 1
ATOM 1536 O O . THR A 1 201 ? -12.831 -7.250 -0.061 1.00 97.94 201 THR A O 1
ATOM 1539 N N . SER A 1 202 ? -10.783 -6.759 -0.792 1.00 96.69 202 SER A N 1
ATOM 1540 C CA . SER A 1 202 ? -11.239 -6.005 -1.953 1.00 96.69 202 SER A CA 1
ATOM 1541 C C . SER A 1 202 ? -12.089 -6.855 -2.899 1.00 96.69 202 SER A C 1
ATOM 1543 O O . SER A 1 202 ? -11.711 -7.933 -3.364 1.00 96.69 202 SER A O 1
ATOM 1545 N N . VAL A 1 203 ? -13.239 -6.298 -3.251 1.00 94.88 203 VAL A N 1
ATOM 1546 C CA . VAL A 1 203 ? -13.984 -6.638 -4.460 1.00 94.88 203 VAL A CA 1
ATOM 1547 C C . VAL A 1 203 ? -14.090 -5.370 -5.312 1.00 94.88 203 VAL A C 1
ATOM 1549 O O . VAL A 1 203 ? -14.261 -4.288 -4.740 1.00 94.88 203 VAL A O 1
ATOM 1552 N N . PRO A 1 204 ? -13.993 -5.450 -6.653 1.00 89.56 204 PRO A N 1
ATOM 1553 C CA . PRO A 1 204 ? -14.056 -4.262 -7.501 1.00 89.56 204 PRO A CA 1
ATOM 1554 C C . PRO A 1 204 ? -15.315 -3.429 -7.224 1.00 89.56 204 PRO A C 1
ATOM 1556 O O . PRO A 1 204 ? -16.439 -3.939 -7.281 1.00 89.56 204 PRO A O 1
ATOM 1559 N N . ALA A 1 205 ? -15.132 -2.151 -6.882 1.00 84.31 205 ALA A N 1
ATOM 1560 C CA . ALA A 1 205 ? -16.245 -1.294 -6.478 1.00 84.31 205 ALA A CA 1
ATOM 1561 C C . ALA A 1 205 ? -17.176 -0.935 -7.649 1.00 84.31 205 ALA A C 1
ATOM 1563 O O . ALA A 1 205 ? -18.399 -1.013 -7.484 1.00 84.31 205 ALA A O 1
ATOM 1564 N N . ASP A 1 206 ? -16.594 -0.569 -8.798 1.00 87.69 206 ASP A N 1
ATOM 1565 C CA . ASP A 1 206 ? -17.273 -0.080 -10.005 1.00 87.69 206 ASP A CA 1
ATOM 1566 C C . ASP A 1 206 ? -16.383 -0.224 -11.269 1.00 87.69 206 ASP A C 1
ATOM 1568 O O . ASP A 1 206 ? -15.177 -0.451 -11.166 1.00 87.69 206 ASP A O 1
ATOM 1572 N N . ILE A 1 207 ? -16.972 -0.072 -12.465 1.00 84.25 207 ILE A N 1
ATOM 1573 C CA . ILE A 1 207 ? -16.295 -0.079 -13.772 1.00 84.25 207 ILE A CA 1
ATOM 1574 C C . ILE A 1 207 ? -15.224 1.009 -13.898 1.00 84.25 207 ILE A C 1
ATOM 1576 O O . ILE A 1 207 ? -14.243 0.808 -14.607 1.00 84.25 207 ILE A O 1
ATOM 1580 N N . THR A 1 208 ? -15.369 2.135 -13.197 1.00 84.81 208 THR A N 1
ATOM 1581 C CA . THR A 1 208 ? -14.350 3.196 -13.175 1.00 84.81 208 THR A CA 1
ATOM 1582 C C . THR A 1 208 ? -13.021 2.706 -12.598 1.00 84.81 208 THR A C 1
ATOM 1584 O O . THR A 1 208 ? -11.972 3.018 -13.162 1.00 84.81 208 THR A O 1
ATOM 1587 N N . CYS A 1 209 ? -13.060 1.839 -11.576 1.00 87.00 209 CYS A N 1
ATOM 1588 C CA . CYS A 1 209 ? -11.870 1.188 -11.022 1.00 87.00 209 CYS A CA 1
ATOM 1589 C C . CYS A 1 209 ? -11.194 0.222 -12.017 1.00 87.00 209 CYS A C 1
ATOM 1591 O O . CYS A 1 209 ? -10.078 -0.225 -11.767 1.00 87.00 209 CYS A O 1
ATOM 1593 N N . LEU A 1 210 ? -11.863 -0.156 -13.117 1.00 85.25 210 LEU A N 1
ATOM 1594 C CA . LEU A 1 210 ? -11.323 -1.117 -14.082 1.00 85.25 210 LEU A CA 1
ATOM 1595 C C . LEU A 1 210 ? -10.371 -0.489 -15.104 1.00 85.25 210 LEU A C 1
ATOM 1597 O O . LEU A 1 210 ? -9.661 -1.236 -15.775 1.00 85.25 210 LEU A O 1
ATOM 1601 N N . THR A 1 211 ? -10.340 0.844 -15.214 1.00 87.88 211 THR A N 1
ATOM 1602 C CA . THR A 1 211 ? -9.535 1.561 -16.220 1.00 87.88 211 THR A CA 1
ATOM 1603 C C . THR A 1 211 ? -8.050 1.220 -16.094 1.00 87.88 211 THR A C 1
ATOM 1605 O O . THR A 1 211 ? -7.438 0.818 -17.080 1.00 87.88 211 THR A O 1
ATOM 1608 N N . ASP A 1 212 ? -7.527 1.248 -14.867 1.00 88.19 212 ASP A N 1
ATOM 1609 C CA . ASP A 1 212 ? -6.108 1.008 -14.574 1.00 88.19 212 ASP A CA 1
ATOM 1610 C C . ASP A 1 212 ? -5.875 -0.346 -13.880 1.00 88.19 212 ASP A C 1
ATOM 1612 O O . ASP A 1 212 ? -4.785 -0.646 -13.398 1.00 88.19 212 ASP A O 1
ATOM 1616 N N . TYR A 1 213 ? -6.892 -1.215 -13.836 1.00 91.44 213 TYR A N 1
ATOM 1617 C CA . TYR A 1 213 ? -6.857 -2.450 -13.042 1.00 91.44 213 TYR A CA 1
ATOM 1618 C C . TYR A 1 213 ? -5.705 -3.384 -13.420 1.00 91.44 213 TYR A C 1
ATOM 1620 O O . TYR A 1 213 ? -5.113 -4.017 -12.551 1.00 91.44 213 TYR A O 1
ATOM 1628 N N . GLN A 1 214 ? -5.373 -3.480 -14.710 1.00 92.50 214 GLN A N 1
ATOM 1629 C CA . GLN A 1 214 ? -4.263 -4.321 -15.176 1.00 92.50 214 GLN A CA 1
ATOM 1630 C C . GLN A 1 214 ? -2.903 -3.789 -14.717 1.00 92.50 214 GLN A C 1
ATOM 1632 O O . GLN A 1 214 ? -2.004 -4.567 -14.405 1.00 92.50 214 GLN A O 1
ATOM 1637 N N . ASP A 1 215 ? -2.766 -2.470 -14.647 1.00 93.19 215 ASP A N 1
ATOM 1638 C CA . ASP A 1 215 ? -1.549 -1.804 -14.208 1.00 93.19 215 ASP A CA 1
ATOM 1639 C C . ASP A 1 215 ? -1.388 -1.926 -12.691 1.00 93.19 215 ASP A C 1
ATOM 1641 O O . ASP A 1 215 ? -0.340 -2.373 -12.222 1.00 93.19 215 ASP A O 1
ATOM 1645 N N . VAL A 1 216 ? -2.461 -1.700 -11.927 1.00 93.81 216 VAL A N 1
ATOM 1646 C CA . VAL A 1 216 ? -2.488 -1.961 -10.478 1.00 93.81 216 VAL A CA 1
ATOM 1647 C C . VAL A 1 216 ? -2.207 -3.445 -10.179 1.00 93.81 216 VAL A C 1
ATOM 1649 O O . VAL A 1 216 ? -1.425 -3.759 -9.281 1.00 93.81 216 VAL A O 1
ATOM 1652 N N . ALA A 1 217 ? -2.760 -4.377 -10.966 1.00 95.69 217 ALA A N 1
ATOM 1653 C CA . ALA A 1 217 ? -2.471 -5.810 -10.853 1.00 95.69 217 ALA A CA 1
ATOM 1654 C C . ALA A 1 217 ? -1.001 -6.152 -11.111 1.00 95.69 217 ALA A C 1
ATOM 1656 O O . ALA A 1 217 ? -0.423 -6.933 -10.355 1.00 95.69 217 ALA A O 1
ATOM 1657 N N . ALA A 1 218 ? -0.379 -5.548 -12.124 1.00 96.00 218 ALA A N 1
ATOM 1658 C CA . ALA A 1 218 ? 1.043 -5.731 -12.395 1.00 96.00 218 ALA A CA 1
ATOM 1659 C C . ALA A 1 218 ? 1.922 -5.159 -11.267 1.00 96.00 218 ALA A C 1
ATOM 1661 O O . ALA A 1 218 ? 2.890 -5.806 -10.860 1.00 96.00 218 ALA A O 1
ATOM 1662 N N . GLY A 1 219 ? 1.563 -3.990 -10.724 1.00 96.06 219 GLY A N 1
ATOM 1663 C CA . GLY A 1 219 ? 2.242 -3.389 -9.573 1.00 96.06 219 GLY A CA 1
ATOM 1664 C C . GLY A 1 219 ? 2.194 -4.295 -8.341 1.00 96.06 219 GLY A C 1
ATOM 1665 O O . GLY A 1 219 ? 3.232 -4.594 -7.747 1.00 96.06 219 GLY A O 1
ATOM 1666 N N . TRP A 1 220 ? 1.010 -4.819 -8.010 1.00 96.94 220 TRP A N 1
ATOM 1667 C CA . TRP A 1 220 ? 0.848 -5.781 -6.920 1.00 96.94 220 TRP A CA 1
ATOM 1668 C C . TRP A 1 220 ? 1.600 -7.096 -7.163 1.00 96.94 220 TRP A C 1
ATOM 1670 O O . TRP A 1 220 ? 2.248 -7.588 -6.244 1.00 96.94 220 TRP A O 1
ATOM 1680 N N . GLN A 1 221 ? 1.579 -7.649 -8.381 1.00 97.50 221 GLN A N 1
ATOM 1681 C CA . GLN A 1 221 ? 2.323 -8.873 -8.706 1.00 97.50 221 GLN A CA 1
ATOM 1682 C C . GLN A 1 221 ? 3.833 -8.689 -8.500 1.00 97.50 221 GLN A C 1
ATOM 1684 O O . GLN A 1 221 ? 4.491 -9.552 -7.916 1.00 97.50 221 GLN A O 1
ATOM 1689 N N . PHE A 1 222 ? 4.390 -7.559 -8.948 1.00 97.81 222 PHE A N 1
ATOM 1690 C CA . PHE A 1 222 ? 5.800 -7.254 -8.718 1.00 97.81 222 PHE A CA 1
ATOM 1691 C C . PHE A 1 222 ? 6.106 -7.094 -7.225 1.00 97.81 222 PHE A C 1
ATOM 1693 O O . PHE A 1 222 ? 7.142 -7.566 -6.755 1.00 97.81 222 PHE A O 1
ATOM 1700 N N . LEU A 1 223 ? 5.191 -6.493 -6.461 1.00 97.00 223 LEU A N 1
ATOM 1701 C CA . LEU A 1 223 ? 5.351 -6.341 -5.020 1.00 97.00 223 LEU A CA 1
ATOM 1702 C C . LEU A 1 223 ? 5.262 -7.674 -4.264 1.00 97.00 223 LEU A C 1
ATOM 1704 O O . LEU A 1 223 ? 6.025 -7.887 -3.322 1.00 97.00 223 LEU A O 1
ATOM 1708 N N . ASP A 1 224 ? 4.388 -8.588 -4.681 1.00 97.00 224 ASP A N 1
ATOM 1709 C CA . ASP A 1 224 ? 4.299 -9.935 -4.113 1.00 97.00 224 ASP A CA 1
ATOM 1710 C C . ASP A 1 224 ? 5.554 -10.751 -4.407 1.00 97.00 224 ASP A C 1
ATOM 1712 O O . ASP A 1 224 ? 6.083 -11.397 -3.503 1.00 97.00 224 ASP A O 1
ATOM 1716 N N . PHE A 1 225 ? 6.071 -10.682 -5.638 1.00 97.75 225 PHE A N 1
ATOM 1717 C CA . PHE A 1 225 ? 7.362 -11.274 -5.990 1.00 97.75 225 PHE A CA 1
ATOM 1718 C C . PHE A 1 225 ? 8.486 -10.685 -5.132 1.00 97.75 225 PHE A C 1
ATOM 1720 O O . PHE A 1 225 ? 9.266 -11.420 -4.523 1.00 97.75 225 PHE A O 1
ATOM 1727 N N . ALA A 1 226 ? 8.525 -9.355 -5.001 1.00 97.06 226 ALA A N 1
ATOM 1728 C CA . ALA A 1 226 ? 9.491 -8.690 -4.144 1.00 97.06 226 ALA A CA 1
ATOM 1729 C C . ALA A 1 226 ? 9.388 -9.181 -2.704 1.00 97.06 226 ALA A C 1
ATOM 1731 O O . ALA A 1 226 ? 10.416 -9.309 -2.063 1.00 97.06 226 ALA A O 1
ATOM 1732 N N . ASN A 1 227 ? 8.205 -9.524 -2.204 1.00 96.44 227 ASN A N 1
ATOM 1733 C CA . ASN A 1 227 ? 7.992 -9.985 -0.837 1.00 96.44 227 ASN A CA 1
ATOM 1734 C C . ASN A 1 227 ? 8.029 -11.510 -0.637 1.00 96.44 227 ASN A C 1
ATOM 1736 O O . ASN A 1 227 ? 7.725 -11.961 0.465 1.00 96.44 227 ASN A O 1
ATOM 1740 N N . ASP A 1 228 ? 8.402 -12.294 -1.654 1.00 96.19 228 ASP A N 1
ATOM 1741 C CA . ASP A 1 228 ? 8.370 -13.767 -1.595 1.00 96.19 228 ASP A CA 1
ATOM 1742 C C . ASP A 1 228 ? 6.966 -14.324 -1.263 1.00 96.19 228 ASP A C 1
ATOM 1744 O O . ASP A 1 228 ? 6.795 -15.307 -0.543 1.00 96.19 228 ASP A O 1
ATOM 1748 N N . ARG A 1 229 ? 5.922 -13.642 -1.751 1.00 95.00 229 ARG A N 1
ATOM 1749 C CA . ARG A 1 229 ? 4.508 -14.006 -1.541 1.00 95.00 229 ARG A CA 1
ATOM 1750 C C . ARG A 1 229 ? 3.794 -14.457 -2.810 1.00 95.00 229 ARG A C 1
ATOM 1752 O O . ARG A 1 229 ? 2.695 -14.991 -2.718 1.00 95.00 229 ARG A O 1
ATOM 1759 N N . GLY A 1 230 ? 4.398 -14.264 -3.979 1.00 95.06 230 GLY A N 1
ATOM 1760 C CA . GLY A 1 230 ? 3.766 -14.554 -5.262 1.00 95.06 230 GLY A CA 1
ATOM 1761 C C . GLY A 1 230 ? 4.759 -14.973 -6.334 1.00 95.06 230 GLY A C 1
ATOM 1762 O O . GLY A 1 230 ? 5.974 -14.948 -6.148 1.00 95.06 230 GLY A O 1
ATOM 1763 N N . THR A 1 231 ? 4.219 -15.376 -7.479 1.00 96.75 231 THR A N 1
ATOM 1764 C CA . THR A 1 231 ? 5.016 -15.718 -8.659 1.00 96.75 231 THR A CA 1
ATOM 1765 C C . THR A 1 231 ? 5.664 -14.475 -9.257 1.00 96.75 231 THR A C 1
ATOM 1767 O O . THR A 1 231 ? 5.045 -13.408 -9.270 1.00 96.75 231 THR A O 1
ATOM 1770 N N . ALA A 1 232 ? 6.848 -14.640 -9.843 1.00 97.81 232 ALA A N 1
ATOM 1771 C CA . ALA A 1 232 ? 7.482 -13.607 -10.649 1.00 97.81 232 ALA A CA 1
ATOM 1772 C C . ALA A 1 232 ? 6.524 -13.057 -11.730 1.00 97.81 232 ALA A C 1
ATOM 1774 O O . ALA A 1 232 ? 5.803 -13.841 -12.361 1.00 97.81 232 ALA A O 1
ATOM 1775 N N . PRO A 1 233 ? 6.487 -11.731 -11.958 1.00 97.75 233 PRO A N 1
ATOM 1776 C CA . PRO A 1 233 ? 5.842 -11.185 -13.142 1.00 97.75 233 PRO A CA 1
ATOM 1777 C C . PRO A 1 233 ? 6.599 -11.595 -14.410 1.00 97.75 233 PRO A C 1
ATOM 1779 O O . PRO A 1 233 ? 7.747 -12.036 -14.339 1.00 97.75 233 PRO A O 1
ATOM 1782 N N . PRO A 1 234 ? 5.975 -11.459 -15.589 1.00 97.81 234 PRO A N 1
ATOM 1783 C CA . PRO A 1 234 ? 6.624 -11.811 -16.842 1.00 97.81 234 PRO A CA 1
ATOM 1784 C C . PRO A 1 234 ? 7.815 -10.878 -17.113 1.00 97.81 234 PRO A C 1
ATOM 1786 O O . PRO A 1 234 ? 7.649 -9.701 -17.445 1.00 97.81 234 PRO A O 1
ATOM 1789 N N . PHE A 1 235 ? 9.025 -11.414 -16.985 1.00 98.19 235 PHE A N 1
ATOM 1790 C CA . PHE A 1 235 ? 10.272 -10.718 -17.293 1.00 98.19 235 PHE A CA 1
ATOM 1791 C C . PHE A 1 235 ? 10.772 -11.070 -18.698 1.00 98.19 235 PHE A C 1
ATOM 1793 O O . PHE A 1 235 ? 10.473 -12.132 -19.243 1.00 98.19 235 PHE A O 1
ATOM 1800 N N . ALA A 1 236 ? 11.555 -10.177 -19.298 1.00 97.50 236 ALA A N 1
ATOM 1801 C CA . ALA A 1 236 ? 12.381 -10.521 -20.448 1.00 97.50 236 ALA A CA 1
ATOM 1802 C C . ALA A 1 236 ? 13.589 -11.371 -20.008 1.00 97.50 236 ALA A C 1
ATOM 1804 O O . ALA A 1 236 ? 13.998 -11.321 -18.848 1.00 97.50 236 ALA A O 1
ATOM 1805 N N . ASP A 1 237 ? 14.237 -12.069 -20.951 1.00 97.19 237 ASP A N 1
ATOM 1806 C CA . ASP A 1 237 ? 15.446 -12.882 -20.695 1.00 97.19 237 ASP A CA 1
ATOM 1807 C C . ASP A 1 237 ? 16.567 -12.107 -19.973 1.00 97.19 237 ASP A C 1
ATOM 1809 O O . ASP A 1 237 ? 17.461 -12.680 -19.343 1.00 97.19 237 ASP A O 1
ATOM 1813 N N . ARG A 1 238 ? 16.567 -10.779 -20.126 1.00 96.50 238 ARG A N 1
ATOM 1814 C CA . ARG A 1 238 ? 17.510 -9.857 -19.501 1.00 96.50 238 ARG A CA 1
ATOM 1815 C C . ARG A 1 238 ? 16.757 -8.629 -19.020 1.00 96.50 238 ARG A C 1
ATOM 1817 O O . ARG A 1 238 ? 16.131 -7.955 -19.832 1.00 96.50 238 ARG A O 1
ATOM 1824 N N . VAL A 1 239 ? 16.918 -8.303 -17.743 1.00 97.31 239 VAL A N 1
ATOM 1825 C CA . VAL A 1 239 ? 16.343 -7.100 -17.139 1.00 97.31 239 VAL A CA 1
ATOM 1826 C C . VAL A 1 239 ? 17.464 -6.137 -16.774 1.00 97.31 239 VAL A C 1
ATOM 1828 O O . VAL A 1 239 ? 18.398 -6.497 -16.053 1.00 97.31 239 VAL A O 1
ATOM 1831 N N . ILE A 1 240 ? 17.405 -4.913 -17.294 1.00 96.44 240 ILE A N 1
ATOM 1832 C CA . ILE A 1 240 ? 18.340 -3.847 -16.920 1.00 96.44 240 ILE A CA 1
ATOM 1833 C C . ILE A 1 240 ? 17.812 -3.176 -15.659 1.00 96.44 240 ILE A C 1
ATOM 1835 O O . ILE A 1 240 ? 16.753 -2.562 -15.683 1.00 96.44 240 ILE A O 1
ATOM 1839 N N . VAL A 1 241 ? 18.561 -3.253 -14.568 1.00 96.12 241 VAL A N 1
ATOM 1840 C CA . VAL A 1 241 ? 18.206 -2.607 -13.308 1.00 96.12 241 VAL A CA 1
ATOM 1841 C C . VAL A 1 241 ? 19.085 -1.384 -13.102 1.00 96.12 241 VAL A C 1
ATOM 1843 O O . VAL A 1 241 ? 20.306 -1.505 -13.039 1.00 96.12 241 VAL A O 1
ATOM 1846 N N . SER A 1 242 ? 18.479 -0.207 -13.001 1.00 93.19 242 SER A N 1
ATOM 1847 C CA . SER A 1 242 ? 19.178 1.061 -12.782 1.00 93.19 242 SER A CA 1
ATOM 1848 C C . SER A 1 242 ? 18.785 1.676 -11.445 1.00 93.19 242 SER A C 1
ATOM 1850 O O . SER A 1 242 ? 17.666 1.504 -10.970 1.00 93.19 242 SER A O 1
ATOM 1852 N N . TYR A 1 243 ? 19.704 2.436 -10.864 1.00 90.12 243 TYR A N 1
ATOM 1853 C CA . TYR A 1 243 ? 19.429 3.312 -9.728 1.00 90.12 243 TYR A CA 1
ATOM 1854 C C . TYR A 1 243 ? 19.388 4.755 -10.221 1.00 90.12 243 TYR A C 1
ATOM 1856 O O . TYR A 1 243 ? 20.095 5.086 -11.174 1.00 90.12 243 TYR A O 1
ATOM 1864 N N . SER A 1 244 ? 18.613 5.618 -9.564 1.00 83.06 244 SER A N 1
ATOM 1865 C CA . SER A 1 244 ? 18.511 7.039 -9.932 1.00 83.06 244 SER A CA 1
ATOM 1866 C C . SER A 1 244 ? 19.864 7.763 -10.025 1.00 83.06 244 SER A C 1
ATOM 1868 O O . SER A 1 244 ? 20.004 8.700 -10.806 1.00 83.06 244 SER A O 1
ATOM 1870 N N . ASP A 1 245 ? 20.861 7.329 -9.254 1.00 82.81 245 ASP A N 1
ATOM 1871 C CA . ASP A 1 245 ? 22.186 7.945 -9.126 1.00 82.81 245 ASP A CA 1
ATOM 1872 C C . ASP A 1 245 ? 23.358 6.966 -9.359 1.00 82.81 245 ASP A C 1
ATOM 1874 O O . ASP A 1 245 ? 24.518 7.315 -9.131 1.00 82.81 245 ASP A O 1
ATOM 1878 N N . GLY A 1 246 ? 23.080 5.740 -9.815 1.00 86.19 246 GLY A N 1
ATOM 1879 C CA . GLY A 1 246 ? 24.054 4.645 -9.832 1.00 86.19 246 GLY A CA 1
ATOM 1880 C C . GLY A 1 246 ? 24.235 3.955 -11.188 1.00 86.19 246 GLY A C 1
ATOM 1881 O O . GLY A 1 246 ? 23.483 4.195 -12.132 1.00 86.19 246 GLY A O 1
ATOM 1882 N N . PRO A 1 247 ? 25.244 3.070 -11.306 1.00 92.19 247 PRO A N 1
ATOM 1883 C CA . PRO A 1 247 ? 25.432 2.262 -12.502 1.00 92.19 247 PRO A CA 1
ATOM 1884 C C . PRO A 1 247 ? 24.291 1.250 -12.670 1.00 92.19 247 PRO A C 1
ATOM 1886 O O . PRO A 1 247 ? 23.770 0.708 -11.694 1.00 92.19 247 PRO A O 1
ATOM 1889 N N . SER A 1 248 ? 23.949 0.943 -13.921 1.00 93.44 248 SER A N 1
ATOM 1890 C CA . SER A 1 248 ? 22.998 -0.122 -14.235 1.00 93.44 248 SER A CA 1
ATOM 1891 C C . SER A 1 248 ? 23.633 -1.508 -14.080 1.00 93.44 248 SER A C 1
ATOM 1893 O O . SER A 1 248 ? 24.786 -1.730 -14.455 1.00 93.44 248 SER A O 1
ATOM 1895 N N . THR A 1 249 ? 22.851 -2.459 -13.583 1.00 96.25 249 THR A N 1
ATOM 1896 C CA . THR A 1 249 ? 23.171 -3.889 -13.490 1.00 96.25 249 THR A CA 1
ATOM 1897 C C . THR A 1 249 ? 22.248 -4.673 -14.421 1.00 96.25 249 THR A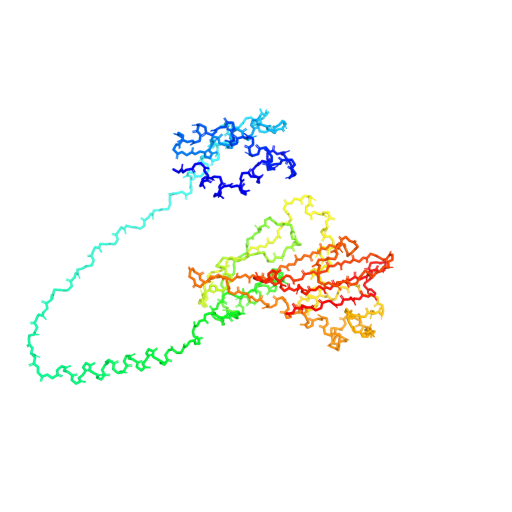 C 1
ATOM 1899 O O . THR A 1 249 ? 21.161 -4.216 -14.755 1.00 96.25 249 THR A O 1
ATOM 1902 N N . VAL A 1 250 ? 22.672 -5.850 -14.881 1.00 97.19 250 VAL A N 1
ATOM 1903 C CA . VAL A 1 250 ? 21.823 -6.740 -15.687 1.00 97.19 250 VAL A CA 1
ATOM 1904 C C . VAL A 1 250 ? 21.492 -7.971 -14.862 1.00 97.19 250 VAL A C 1
ATOM 1906 O O . VAL A 1 250 ? 22.400 -8.727 -14.521 1.00 97.19 250 VAL A O 1
ATOM 1909 N N . VAL A 1 251 ? 20.207 -8.189 -14.607 1.00 97.56 251 VAL A N 1
ATOM 1910 C CA . VAL A 1 251 ? 19.687 -9.424 -14.016 1.00 97.56 251 VAL A CA 1
ATOM 1911 C C . VAL A 1 251 ? 19.367 -10.391 -15.153 1.00 97.56 251 VAL A C 1
ATOM 1913 O O . VAL A 1 251 ? 18.686 -10.036 -16.120 1.00 97.56 251 VAL A O 1
ATOM 1916 N N . ARG A 1 252 ? 19.917 -11.600 -15.067 1.00 96.44 252 ARG A N 1
ATOM 1917 C CA . ARG A 1 252 ? 19.552 -12.742 -15.917 1.00 96.44 252 ARG A CA 1
ATOM 1918 C C . ARG A 1 252 ? 18.698 -13.676 -15.071 1.00 96.44 252 ARG A C 1
ATOM 1920 O O . ARG A 1 252 ? 18.876 -13.681 -13.860 1.00 96.44 252 ARG A O 1
ATOM 1927 N N . ASP A 1 253 ? 17.790 -14.416 -15.698 1.00 95.38 253 ASP A N 1
ATOM 1928 C CA . ASP A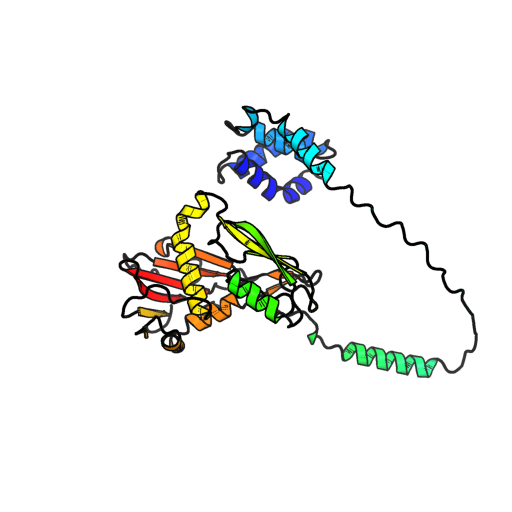 1 253 ? 16.863 -15.308 -14.988 1.00 95.38 253 ASP A CA 1
ATOM 1929 C C . ASP A 1 253 ? 16.069 -14.555 -13.907 1.00 95.38 253 ASP A C 1
ATOM 1931 O O . ASP A 1 253 ? 16.013 -14.945 -12.747 1.00 95.38 253 ASP A O 1
ATOM 1935 N N . ALA A 1 254 ? 15.467 -13.428 -14.298 1.00 96.69 254 ALA A N 1
ATOM 1936 C CA . ALA A 1 254 ? 14.808 -12.484 -13.394 1.00 96.69 254 ALA A CA 1
ATOM 1937 C C . ALA A 1 254 ? 13.627 -13.073 -12.593 1.00 96.69 254 ALA A C 1
ATOM 1939 O O . ALA A 1 254 ? 13.168 -12.449 -11.639 1.00 96.69 254 ALA A O 1
ATOM 1940 N N . GLU A 1 255 ? 13.161 -14.272 -12.939 1.00 97.75 255 GLU A N 1
ATOM 1941 C CA . GLU A 1 255 ? 12.189 -15.034 -12.151 1.00 97.75 255 GLU A CA 1
ATOM 1942 C C . GLU A 1 255 ? 12.776 -15.578 -10.832 1.00 97.75 255 GLU A C 1
ATOM 1944 O O . GLU A 1 255 ? 12.025 -15.847 -9.896 1.00 97.75 255 GLU A O 1
ATOM 1949 N N . ASP A 1 256 ? 14.104 -15.713 -10.727 1.00 97.44 256 ASP A N 1
ATOM 1950 C CA . ASP A 1 256 ? 14.803 -16.090 -9.497 1.00 97.44 256 ASP A CA 1
ATOM 1951 C C . ASP A 1 256 ? 15.110 -14.843 -8.653 1.00 97.44 256 ASP A C 1
ATOM 1953 O O . ASP A 1 256 ? 15.999 -14.046 -8.966 1.00 97.44 256 ASP A O 1
ATOM 1957 N N . ALA A 1 257 ? 14.386 -14.686 -7.541 1.00 97.00 257 ALA A N 1
ATOM 1958 C CA . ALA A 1 257 ? 14.544 -13.562 -6.620 1.00 97.00 257 ALA A CA 1
ATOM 1959 C C . ALA A 1 257 ? 15.976 -13.419 -6.064 1.00 97.00 257 ALA A C 1
ATOM 1961 O O . ALA A 1 257 ? 16.378 -12.302 -5.728 1.00 97.00 257 ALA A O 1
ATOM 1962 N N . ALA A 1 258 ? 16.764 -14.500 -6.000 1.00 96.62 258 ALA A N 1
ATOM 1963 C CA . ALA A 1 258 ? 18.154 -14.442 -5.544 1.00 96.62 258 ALA A CA 1
ATOM 1964 C C . ALA A 1 258 ? 19.049 -13.630 -6.500 1.00 96.62 258 ALA A C 1
ATOM 1966 O O . ALA A 1 258 ? 19.975 -12.953 -6.056 1.00 96.62 258 ALA A O 1
ATOM 1967 N N . GLN A 1 259 ? 18.735 -13.601 -7.801 1.00 97.19 259 GLN A N 1
ATOM 1968 C CA . GLN A 1 259 ? 19.483 -12.813 -8.793 1.00 97.19 259 GLN A CA 1
ATOM 1969 C C . GLN A 1 259 ? 19.332 -11.296 -8.593 1.00 97.19 259 GLN A C 1
ATOM 1971 O O . GLN A 1 259 ? 20.078 -10.506 -9.174 1.00 97.19 259 GLN A O 1
ATOM 1976 N N . TRP A 1 260 ? 18.373 -10.869 -7.770 1.00 97.19 260 TRP A N 1
ATOM 1977 C CA . TRP A 1 260 ? 18.105 -9.463 -7.494 1.00 97.19 260 TRP A CA 1
ATOM 1978 C C . TRP A 1 260 ? 18.809 -8.937 -6.241 1.00 97.19 260 TRP A C 1
ATOM 1980 O O . TRP A 1 260 ? 18.744 -7.729 -6.001 1.00 97.19 260 TRP A O 1
ATOM 1990 N N . GLU A 1 261 ? 19.458 -9.782 -5.432 1.00 94.56 261 GLU A N 1
ATOM 1991 C CA . GLU A 1 261 ? 20.009 -9.380 -4.125 1.00 94.56 261 GLU A CA 1
ATOM 1992 C C . GLU A 1 261 ? 20.958 -8.174 -4.229 1.00 94.56 261 GLU A C 1
ATOM 1994 O O . GLU A 1 261 ? 20.788 -7.182 -3.512 1.00 94.56 261 GLU A O 1
ATOM 1999 N N . ASP A 1 262 ? 21.870 -8.197 -5.203 1.00 94.38 262 ASP A N 1
ATOM 2000 C CA . ASP A 1 262 ? 22.840 -7.120 -5.446 1.00 94.38 262 ASP A CA 1
ATOM 2001 C C . ASP A 1 262 ? 22.197 -5.828 -5.987 1.00 94.38 262 ASP A C 1
ATOM 2003 O O . ASP A 1 262 ? 22.768 -4.737 -5.892 1.00 94.38 262 ASP A O 1
ATOM 2007 N N . THR A 1 263 ? 20.977 -5.920 -6.523 1.00 95.19 263 THR A N 1
ATOM 2008 C CA . THR A 1 263 ? 20.245 -4.780 -7.096 1.00 95.19 263 THR A CA 1
ATOM 2009 C C . THR A 1 263 ? 19.461 -3.974 -6.071 1.00 95.19 263 THR A C 1
ATOM 2011 O O . THR A 1 263 ? 18.938 -2.918 -6.412 1.00 95.19 263 THR A O 1
ATOM 2014 N N . ARG A 1 264 ? 19.325 -4.471 -4.834 1.00 95.81 264 ARG A N 1
ATOM 2015 C CA . ARG A 1 264 ? 18.583 -3.839 -3.725 1.00 95.81 264 ARG A CA 1
ATOM 2016 C C . ARG A 1 264 ? 17.117 -3.468 -4.008 1.00 95.81 264 ARG A C 1
ATOM 2018 O O . ARG A 1 264 ? 16.450 -3.014 -3.086 1.00 95.81 264 ARG A O 1
ATOM 2025 N N . VAL A 1 265 ? 16.587 -3.683 -5.214 1.00 96.19 265 VAL A N 1
ATOM 2026 C CA . VAL A 1 265 ? 15.204 -3.352 -5.594 1.00 96.19 265 VAL A CA 1
ATOM 2027 C C . VAL A 1 265 ? 14.225 -4.065 -4.677 1.00 96.19 265 VAL A C 1
ATOM 2029 O O . VAL A 1 265 ? 13.429 -3.422 -3.996 1.00 96.19 265 VAL A O 1
ATOM 2032 N N . LEU A 1 266 ? 14.330 -5.395 -4.598 1.00 97.00 266 LEU A N 1
ATOM 2033 C CA . LEU A 1 266 ? 13.388 -6.188 -3.810 1.00 97.00 266 LEU A CA 1
ATOM 2034 C C . LEU A 1 266 ? 13.517 -5.878 -2.312 1.00 97.00 266 LEU A C 1
ATOM 2036 O O . LEU A 1 266 ? 12.513 -5.774 -1.617 1.00 97.00 266 LEU A O 1
ATOM 2040 N N . SER A 1 267 ? 14.737 -5.662 -1.801 1.00 95.94 267 SER A N 1
ATOM 2041 C CA . SER A 1 267 ? 14.942 -5.329 -0.385 1.00 95.94 267 SER A CA 1
ATOM 2042 C C . SER A 1 267 ? 14.496 -3.907 -0.025 1.00 95.94 267 SER A C 1
ATOM 2044 O O . SER A 1 267 ? 14.043 -3.687 1.100 1.00 95.94 267 SER A O 1
ATOM 2046 N N . ALA A 1 268 ? 14.571 -2.952 -0.956 1.00 95.69 268 ALA A N 1
ATOM 2047 C CA . ALA A 1 268 ? 14.015 -1.612 -0.785 1.00 95.69 268 ALA A CA 1
ATOM 2048 C C . ALA A 1 268 ? 12.482 -1.649 -0.723 1.00 95.69 268 ALA A C 1
ATOM 2050 O O . ALA A 1 268 ? 11.905 -1.047 0.182 1.00 95.69 268 ALA A O 1
ATOM 2051 N N . LEU A 1 269 ? 11.841 -2.406 -1.619 1.00 96.00 269 LEU A N 1
ATOM 2052 C CA . LEU A 1 269 ? 10.389 -2.591 -1.625 1.00 96.00 269 LEU A CA 1
ATOM 2053 C C . LEU A 1 269 ? 9.895 -3.297 -0.361 1.00 96.00 269 LEU A C 1
ATOM 2055 O O . LEU A 1 269 ? 9.038 -2.741 0.315 1.00 96.00 269 LEU A O 1
ATOM 2059 N N . ARG A 1 270 ? 10.486 -4.442 0.023 1.00 95.88 270 ARG A N 1
ATOM 2060 C CA . ARG A 1 270 ? 10.167 -5.145 1.288 1.00 95.88 270 ARG A CA 1
ATOM 2061 C C . ARG A 1 270 ? 10.236 -4.200 2.486 1.00 95.88 270 ARG A C 1
ATOM 2063 O O . ARG A 1 270 ? 9.312 -4.098 3.283 1.00 95.88 270 ARG A O 1
ATOM 2070 N N . ARG A 1 271 ? 11.334 -3.441 2.589 1.00 94.81 271 ARG A N 1
ATOM 2071 C CA . ARG A 1 271 ? 11.509 -2.477 3.679 1.00 94.81 271 ARG A CA 1
ATOM 2072 C C . ARG A 1 271 ? 10.429 -1.401 3.656 1.00 94.81 271 ARG A C 1
ATOM 2074 O O . ARG A 1 271 ? 10.020 -0.973 4.724 1.00 94.81 271 ARG A O 1
ATOM 2081 N N . ALA A 1 272 ? 10.019 -0.925 2.484 1.00 94.62 272 ALA A N 1
ATOM 2082 C CA . ALA A 1 272 ? 8.978 0.089 2.365 1.00 94.62 272 ALA A CA 1
ATOM 2083 C C . ALA A 1 272 ? 7.594 -0.459 2.746 1.00 94.62 272 ALA A C 1
ATOM 2085 O O . ALA A 1 272 ? 6.865 0.225 3.458 1.00 94.62 272 ALA A O 1
ATOM 2086 N N . THR A 1 273 ? 7.261 -1.693 2.348 1.00 95.25 273 THR A N 1
ATOM 2087 C CA . THR A 1 273 ? 5.982 -2.342 2.689 1.00 95.25 273 THR A CA 1
ATOM 2088 C C . THR A 1 273 ? 5.853 -2.709 4.162 1.00 95.25 273 THR A C 1
ATOM 2090 O O . THR A 1 273 ? 4.741 -2.744 4.680 1.00 95.25 273 THR A O 1
ATOM 2093 N N . ASP A 1 274 ? 6.971 -2.971 4.840 1.00 93.88 274 ASP A N 1
ATOM 2094 C CA . ASP A 1 274 ? 6.979 -3.366 6.254 1.00 93.88 274 ASP A CA 1
ATOM 2095 C C . ASP A 1 274 ? 6.926 -2.168 7.218 1.00 93.88 274 ASP A C 1
ATOM 2097 O O . ASP A 1 274 ? 6.823 -2.354 8.433 1.00 93.88 274 ASP A O 1
ATOM 2101 N N . ARG A 1 275 ? 7.010 -0.929 6.711 1.00 92.44 275 ARG A N 1
ATOM 2102 C CA . ARG A 1 275 ? 6.954 0.270 7.557 1.00 92.44 275 ARG A CA 1
ATOM 2103 C C . ARG A 1 275 ? 5.556 0.473 8.119 1.00 92.44 275 ARG A C 1
ATOM 2105 O O . ARG A 1 275 ? 4.567 0.393 7.406 1.00 92.44 275 ARG A O 1
ATOM 2112 N N . VAL A 1 276 ? 5.502 0.858 9.382 1.00 92.75 276 VAL A N 1
ATOM 2113 C CA . VAL A 1 276 ? 4.341 1.497 10.000 1.00 92.75 276 VAL A CA 1
ATOM 2114 C C . VAL A 1 276 ? 4.821 2.781 10.659 1.00 92.75 276 VAL A C 1
ATOM 2116 O O . VAL A 1 276 ? 6.009 2.907 10.945 1.00 92.75 276 VAL A O 1
ATOM 2119 N N . ALA A 1 277 ? 3.925 3.732 10.888 1.00 91.94 277 ALA A N 1
ATOM 2120 C CA . ALA A 1 277 ? 4.246 4.913 11.684 1.00 91.94 277 ALA A CA 1
ATOM 2121 C C . ALA A 1 277 ? 3.170 5.123 12.738 1.00 91.94 277 ALA A C 1
ATOM 2123 O O . ALA A 1 277 ? 1.983 5.008 12.423 1.00 91.94 277 ALA A O 1
ATOM 2124 N N . LEU A 1 278 ? 3.573 5.422 13.970 1.00 91.25 278 LEU A N 1
ATOM 2125 C CA . LEU A 1 278 ? 2.620 5.800 15.005 1.00 91.25 278 LEU A CA 1
ATOM 2126 C C . LEU A 1 278 ? 2.025 7.173 14.662 1.00 91.25 278 LEU A C 1
ATOM 2128 O O . LEU A 1 278 ? 2.752 8.140 14.447 1.00 91.25 278 LEU A O 1
ATOM 2132 N N . VAL A 1 279 ? 0.698 7.250 14.597 1.00 88.81 279 VAL A N 1
ATOM 2133 C CA . VAL A 1 279 ? -0.048 8.488 14.317 1.00 88.81 279 VAL A CA 1
ATOM 2134 C C . VAL A 1 279 ? -0.565 9.109 15.607 1.00 88.81 279 VAL A C 1
ATOM 2136 O O . VAL A 1 279 ? -0.456 10.318 15.789 1.00 88.81 279 VAL A O 1
ATOM 2139 N N . ASP A 1 280 ? -1.129 8.279 16.480 1.00 87.06 280 ASP A N 1
ATOM 2140 C CA . ASP A 1 280 ? -1.711 8.678 17.760 1.00 87.06 280 ASP A CA 1
ATOM 2141 C C . ASP A 1 280 ? -1.394 7.595 18.798 1.00 87.06 280 ASP A C 1
ATOM 2143 O O . ASP A 1 280 ? -1.381 6.406 18.460 1.00 87.06 280 ASP A O 1
ATOM 2147 N N . ASP A 1 281 ? -1.089 7.992 20.031 1.00 88.62 281 ASP A N 1
ATOM 2148 C CA . ASP A 1 281 ? -0.786 7.080 21.132 1.00 88.62 281 ASP A CA 1
ATOM 2149 C C . ASP A 1 281 ? -1.995 6.799 22.043 1.00 88.62 281 ASP A C 1
ATOM 2151 O O . ASP A 1 281 ? -1.949 5.832 22.811 1.00 88.62 281 ASP A O 1
ATOM 2155 N N . ASP A 1 282 ? -3.098 7.551 21.905 1.00 86.81 282 ASP A N 1
ATOM 2156 C CA . ASP A 1 282 ? -4.323 7.369 22.695 1.00 86.81 282 ASP A CA 1
ATOM 2157 C C . ASP A 1 282 ? -5.616 7.770 21.928 1.00 86.81 282 ASP A C 1
ATOM 2159 O O . ASP A 1 282 ? -6.084 8.908 22.035 1.00 86.81 282 ASP A O 1
ATOM 2163 N N . PRO A 1 283 ? -6.260 6.840 21.185 1.00 85.69 283 PRO A N 1
ATOM 2164 C CA . PRO A 1 283 ? -5.930 5.421 21.075 1.00 85.69 283 PRO A CA 1
ATOM 2165 C C . PRO A 1 283 ? -4.770 5.158 20.107 1.00 85.69 283 PRO A C 1
ATOM 2167 O O . PRO A 1 283 ? -4.644 5.820 19.076 1.00 85.69 283 PRO A O 1
ATOM 2170 N N . LEU A 1 284 ? -3.993 4.105 20.393 1.00 88.06 284 LEU A N 1
ATOM 2171 C CA . LEU A 1 284 ? -2.907 3.632 19.530 1.00 88.06 284 LEU A CA 1
ATOM 2172 C C . LEU A 1 284 ? -3.380 3.441 18.087 1.00 88.06 284 LEU A C 1
ATOM 2174 O O . LEU A 1 284 ? -4.111 2.498 17.781 1.00 88.06 284 LEU A O 1
ATOM 2178 N N . THR A 1 285 ? -2.913 4.318 17.206 1.00 90.25 285 THR A N 1
ATOM 2179 C CA . THR A 1 285 ? -3.268 4.327 15.790 1.00 90.25 285 THR A CA 1
ATOM 2180 C C . THR A 1 285 ? -2.000 4.366 14.962 1.00 90.25 285 THR A C 1
ATOM 2182 O O . THR A 1 285 ? -1.128 5.204 15.184 1.00 90.25 285 THR A O 1
ATOM 2185 N N . TYR A 1 286 ? -1.907 3.473 13.982 1.00 92.75 286 TYR A N 1
ATOM 2186 C CA . TYR A 1 286 ? -0.773 3.403 13.071 1.00 92.75 286 TYR A CA 1
ATOM 2187 C C . TYR A 1 286 ? -1.214 3.744 11.655 1.00 92.75 286 TYR A C 1
ATOM 2189 O O . TYR A 1 286 ? -2.255 3.283 11.186 1.00 92.75 286 TYR A O 1
ATOM 2197 N N . ALA A 1 287 ? -0.394 4.517 10.956 1.00 92.69 287 ALA A N 1
ATOM 2198 C CA . ALA A 1 287 ? -0.496 4.648 9.519 1.00 92.69 287 ALA A CA 1
ATOM 2199 C C . ALA A 1 287 ? 0.253 3.491 8.852 1.00 92.69 287 ALA A C 1
ATOM 2201 O O . ALA A 1 287 ? 1.322 3.064 9.308 1.00 92.69 287 ALA A O 1
ATOM 2202 N N . LEU A 1 288 ? -0.313 3.012 7.747 1.00 93.88 288 LEU A N 1
ATOM 2203 C CA . LEU A 1 288 ? 0.257 1.968 6.901 1.00 93.88 288 LEU A CA 1
ATOM 2204 C C . LEU A 1 288 ? 0.824 2.584 5.616 1.00 93.88 288 LEU A C 1
ATOM 2206 O O . LEU A 1 288 ? 0.443 3.704 5.262 1.00 93.88 288 LEU A O 1
ATOM 2210 N N . PRO A 1 289 ? 1.716 1.879 4.904 1.00 93.00 289 PRO A N 1
ATOM 2211 C CA . PRO A 1 289 ? 2.151 2.315 3.590 1.00 93.00 289 PRO A CA 1
ATOM 2212 C C . PRO A 1 289 ? 0.964 2.350 2.627 1.00 93.00 289 PRO A C 1
ATOM 2214 O O . PRO A 1 289 ? -0.043 1.667 2.820 1.00 93.00 289 PRO A O 1
ATOM 2217 N N . THR A 1 290 ? 1.101 3.137 1.569 1.00 92.88 290 THR A N 1
ATOM 2218 C CA . THR A 1 290 ? 0.143 3.177 0.461 1.00 92.88 290 THR A CA 1
ATOM 2219 C C . THR A 1 290 ? 0.829 2.710 -0.808 1.00 92.88 290 THR A C 1
ATOM 2221 O O . THR A 1 290 ? 2.020 2.969 -0.983 1.00 92.88 290 THR A O 1
ATOM 2224 N N . LEU A 1 291 ? 0.083 2.055 -1.693 1.00 93.25 291 LEU A N 1
ATOM 2225 C CA . LEU A 1 291 ? 0.532 1.758 -3.045 1.00 93.25 291 LEU A CA 1
ATOM 2226 C C . LEU A 1 291 ? -0.149 2.730 -4.008 1.00 93.25 291 LEU A C 1
ATOM 2228 O O . LEU A 1 291 ? -1.370 2.843 -3.998 1.00 93.25 291 LEU A O 1
ATOM 2232 N N . ASP A 1 292 ? 0.640 3.406 -4.831 1.00 91.56 292 ASP A N 1
ATOM 2233 C CA . ASP A 1 292 ? 0.151 4.174 -5.974 1.00 91.56 292 ASP A CA 1
ATOM 2234 C C . ASP A 1 292 ? 0.800 3.613 -7.242 1.00 91.56 292 ASP A C 1
ATOM 2236 O O . ASP A 1 292 ? 1.993 3.285 -7.249 1.00 91.56 292 ASP A O 1
ATOM 2240 N N . VAL A 1 293 ? -0.008 3.437 -8.285 1.00 90.81 293 VAL A N 1
ATOM 2241 C CA . VAL A 1 293 ? 0.407 2.853 -9.554 1.00 90.81 293 VAL A CA 1
ATOM 2242 C C . VAL A 1 293 ? -0.135 3.695 -10.699 1.00 90.81 293 VAL A C 1
ATOM 2244 O O . VAL A 1 293 ? -1.343 3.874 -10.822 1.00 90.81 293 VAL A O 1
ATOM 2247 N N . HIS A 1 294 ? 0.754 4.175 -11.562 1.00 90.50 294 HIS A N 1
ATOM 2248 C CA . HIS A 1 294 ? 0.384 5.002 -12.710 1.00 90.50 294 HIS A CA 1
ATOM 2249 C C . HIS A 1 294 ? 1.384 4.873 -13.861 1.00 90.50 294 HIS A C 1
ATOM 2251 O O . HIS A 1 294 ? 2.484 4.344 -13.696 1.00 90.50 294 HIS A O 1
ATOM 2257 N N . ASP A 1 295 ? 1.018 5.378 -15.040 1.00 87.19 295 ASP A N 1
ATOM 2258 C CA . ASP A 1 295 ? 1.939 5.493 -16.174 1.00 87.19 295 ASP A CA 1
ATOM 2259 C C . ASP A 1 295 ? 3.105 6.425 -15.802 1.00 87.19 295 ASP A C 1
ATOM 2261 O O . ASP A 1 295 ? 2.894 7.580 -15.426 1.00 87.19 295 ASP A O 1
ATOM 2265 N N . ALA A 1 296 ? 4.343 5.937 -15.901 1.00 81.12 296 ALA A N 1
ATOM 2266 C CA . ALA A 1 296 ? 5.521 6.702 -15.494 1.00 81.12 296 ALA A CA 1
ATOM 2267 C C . ALA A 1 296 ? 5.733 7.966 -16.347 1.00 81.12 296 ALA A C 1
ATOM 2269 O O . ALA A 1 296 ? 6.367 8.912 -15.880 1.00 81.12 296 ALA A O 1
ATOM 2270 N N . ALA A 1 297 ? 5.183 8.018 -17.569 1.00 79.44 297 ALA A N 1
ATOM 2271 C CA . ALA A 1 297 ? 5.209 9.220 -18.402 1.00 79.44 297 ALA A CA 1
ATOM 2272 C C . ALA A 1 297 ? 4.286 10.333 -17.870 1.00 79.44 297 ALA A C 1
ATOM 2274 O O . ALA A 1 297 ? 4.471 11.504 -18.209 1.00 79.44 297 ALA A O 1
ATOM 2275 N N . ALA A 1 298 ? 3.290 9.986 -17.048 1.00 70.00 298 ALA A N 1
ATOM 2276 C CA . ALA A 1 298 ? 2.365 10.940 -16.446 1.00 70.00 298 ALA A CA 1
ATOM 2277 C C . ALA A 1 298 ? 2.917 11.576 -15.159 1.00 70.00 298 ALA A C 1
ATOM 2279 O O . ALA A 1 298 ? 2.404 12.613 -14.730 1.00 70.00 298 ALA A O 1
ATOM 2280 N N . THR A 1 299 ? 3.960 11.002 -14.549 1.00 66.69 299 THR A N 1
ATOM 2281 C CA . THR A 1 299 ? 4.521 11.528 -13.303 1.00 66.69 299 THR A CA 1
ATOM 2282 C C . THR A 1 299 ? 5.353 12.778 -13.581 1.00 66.69 299 THR A C 1
ATOM 2284 O O . THR A 1 299 ? 6.530 12.716 -13.938 1.00 66.69 299 THR A O 1
ATOM 2287 N N . THR A 1 300 ? 4.750 13.952 -13.402 1.00 57.03 300 THR A N 1
ATOM 2288 C CA . THR A 1 300 ? 5.506 15.204 -13.327 1.00 57.03 300 THR A CA 1
ATOM 2289 C C . THR A 1 300 ? 6.465 15.152 -12.140 1.00 57.03 300 THR A C 1
ATOM 2291 O O . THR A 1 300 ? 6.141 14.567 -11.117 1.00 57.03 300 THR A O 1
ATOM 2294 N N . ALA A 1 301 ? 7.653 15.744 -12.272 1.00 59.25 301 ALA A N 1
ATOM 2295 C CA . ALA A 1 301 ? 8.695 15.720 -11.248 1.00 59.25 301 ALA A CA 1
ATOM 2296 C C . ALA A 1 301 ? 8.183 16.209 -9.875 1.00 59.25 301 ALA A C 1
ATOM 2298 O O . ALA A 1 301 ? 8.189 17.410 -9.605 1.00 59.25 301 ALA A O 1
ATOM 2299 N N . ASP A 1 302 ? 7.797 15.281 -8.995 1.00 63.31 302 ASP A N 1
ATOM 2300 C CA . ASP A 1 302 ? 7.268 15.534 -7.643 1.00 63.31 302 ASP A CA 1
ATOM 2301 C C . ASP A 1 302 ? 8.340 16.045 -6.658 1.00 63.31 302 ASP A C 1
ATOM 2303 O O . ASP A 1 302 ? 8.370 15.690 -5.485 1.00 63.31 302 ASP A O 1
ATOM 2307 N N . GLY A 1 303 ? 9.306 16.844 -7.123 1.00 70.69 303 GLY A N 1
ATOM 2308 C CA . GLY A 1 303 ? 10.419 17.356 -6.316 1.00 70.69 303 GLY A CA 1
ATOM 2309 C C . GLY A 1 303 ? 11.445 16.297 -5.889 1.00 70.69 303 GLY A C 1
ATOM 2310 O O . GLY A 1 303 ? 12.577 16.651 -5.575 1.00 70.69 303 GLY A O 1
ATOM 2311 N N . CYS A 1 304 ? 11.107 15.009 -5.972 1.00 76.06 304 CYS A N 1
ATOM 2312 C CA . CYS A 1 304 ? 11.954 13.875 -5.593 1.00 76.06 304 CYS A CA 1
ATOM 2313 C C . CYS A 1 304 ? 12.962 13.435 -6.668 1.00 76.06 304 CYS A C 1
ATOM 2315 O O . CYS A 1 304 ? 13.542 12.357 -6.581 1.00 76.06 304 CYS A O 1
ATOM 2317 N N . GLY A 1 305 ? 13.195 14.283 -7.675 1.00 62.75 305 GLY A N 1
ATOM 2318 C CA . GLY A 1 305 ? 14.344 14.161 -8.571 1.00 62.75 305 GLY A CA 1
ATOM 2319 C C . GLY A 1 305 ? 14.349 12.938 -9.486 1.00 62.75 305 GLY A C 1
ATOM 2320 O O . GLY A 1 305 ? 15.432 12.522 -9.885 1.00 62.75 305 GLY A O 1
ATOM 2321 N N . ALA A 1 306 ? 13.194 12.366 -9.842 1.00 63.94 306 ALA A N 1
ATOM 2322 C CA . ALA A 1 306 ? 13.153 11.307 -10.846 1.00 63.94 306 ALA A CA 1
ATOM 2323 C C . ALA A 1 306 ? 13.583 11.880 -12.216 1.00 63.94 306 ALA A C 1
ATOM 2325 O O . ALA A 1 306 ? 12.868 12.735 -12.747 1.00 63.94 306 ALA A O 1
ATOM 2326 N N . PRO A 1 307 ? 14.746 11.496 -12.789 1.00 63.31 307 PRO A N 1
ATOM 2327 C CA . PRO A 1 307 ? 15.073 11.831 -14.169 1.00 63.31 307 PRO A CA 1
ATOM 2328 C C . PRO A 1 307 ? 13.954 11.407 -15.117 1.00 63.31 307 PRO A C 1
ATOM 2330 O O . PRO A 1 307 ? 13.415 10.310 -14.987 1.00 63.31 307 PRO A O 1
ATOM 2333 N N . ASP A 1 308 ? 13.664 12.264 -16.094 1.00 63.12 308 ASP A N 1
ATOM 2334 C CA . ASP A 1 308 ? 12.860 11.904 -17.258 1.00 63.12 308 ASP A CA 1
ATOM 2335 C C . ASP A 1 308 ? 13.643 10.866 -18.072 1.00 63.12 308 ASP A C 1
ATOM 2337 O O . ASP A 1 308 ? 14.608 11.177 -18.780 1.00 63.12 308 ASP A O 1
ATOM 2341 N N . VAL A 1 309 ? 13.288 9.596 -17.898 1.00 61.06 309 VAL A N 1
ATOM 2342 C CA . VAL A 1 309 ? 13.869 8.485 -18.647 1.00 61.06 309 VAL A CA 1
ATOM 2343 C C . VAL A 1 309 ? 13.103 8.396 -19.966 1.00 61.06 309 VAL A C 1
ATOM 2345 O O . VAL A 1 309 ? 12.218 7.568 -20.143 1.00 61.06 309 VAL A O 1
ATOM 2348 N N . GLY A 1 310 ? 13.433 9.318 -20.880 1.00 50.28 310 GLY A N 1
ATOM 2349 C CA . GLY A 1 310 ? 12.770 9.560 -22.169 1.00 50.28 310 GLY A CA 1
ATOM 2350 C C . GLY A 1 310 ? 12.857 8.411 -23.184 1.00 50.28 310 GLY A C 1
ATOM 2351 O O . GLY A 1 310 ? 13.415 8.567 -24.272 1.00 50.28 310 GLY A O 1
ATOM 2352 N N . GLY A 1 311 ? 12.305 7.251 -22.839 1.00 60.88 311 GLY A N 1
ATOM 2353 C CA . GLY A 1 311 ? 12.090 6.112 -23.722 1.00 60.88 311 GLY A CA 1
ATOM 2354 C C . GLY A 1 311 ? 10.632 6.026 -24.169 1.00 60.88 311 GLY A C 1
ATOM 2355 O O . GLY A 1 311 ? 9.716 6.280 -23.400 1.00 60.88 311 GLY A O 1
ATOM 2356 N N . SER A 1 312 ? 10.392 5.615 -25.412 1.00 59.53 312 SER A N 1
ATOM 2357 C CA . SER A 1 312 ? 9.047 5.416 -25.980 1.00 59.53 312 SER A CA 1
ATOM 2358 C C . SER A 1 312 ? 8.348 4.120 -25.526 1.00 59.53 312 SER A C 1
ATOM 2360 O O . SER A 1 312 ? 7.415 3.658 -26.185 1.00 59.53 312 SER A O 1
ATOM 2362 N N . GLY A 1 313 ? 8.833 3.486 -24.456 1.00 72.69 313 GLY A N 1
ATOM 2363 C CA . GLY A 1 313 ? 8.266 2.254 -23.905 1.00 72.69 313 GLY A CA 1
ATOM 2364 C C . GLY A 1 313 ? 7.089 2.529 -22.971 1.00 72.69 313 GLY A C 1
ATOM 2365 O O . GLY A 1 313 ? 6.977 3.619 -22.421 1.00 72.69 313 GLY A O 1
ATOM 2366 N N . GLN A 1 314 ? 6.223 1.531 -22.772 1.00 86.50 314 GLN A N 1
ATOM 2367 C CA . GLN A 1 314 ? 5.224 1.587 -21.702 1.00 86.50 314 GLN A CA 1
ATOM 2368 C C . GLN A 1 314 ? 5.945 1.429 -20.366 1.00 86.50 314 GLN A C 1
ATOM 2370 O O . GLN A 1 314 ? 6.625 0.422 -20.154 1.00 86.50 314 GLN A O 1
ATOM 2375 N N . ALA A 1 315 ? 5.791 2.402 -19.477 1.00 90.12 315 ALA A N 1
ATOM 2376 C CA . ALA A 1 315 ? 6.432 2.406 -18.175 1.00 90.12 315 ALA A CA 1
ATOM 2377 C C . ALA A 1 315 ? 5.370 2.517 -17.083 1.00 90.12 315 ALA A C 1
ATOM 2379 O O . ALA A 1 315 ? 4.459 3.333 -17.167 1.00 90.12 315 ALA A O 1
ATOM 2380 N N . LEU A 1 316 ? 5.478 1.662 -16.075 1.00 91.88 316 LEU A N 1
ATOM 2381 C CA . LEU A 1 316 ? 4.569 1.606 -14.940 1.00 91.88 316 LEU A CA 1
ATOM 2382 C C . LEU A 1 316 ? 5.329 2.042 -13.691 1.00 91.88 316 LEU A C 1
ATOM 2384 O O . LEU A 1 316 ? 6.298 1.384 -13.321 1.00 91.88 316 LEU A O 1
ATOM 2388 N N . SER A 1 317 ? 4.912 3.125 -13.047 1.00 91.06 317 SER A N 1
ATOM 2389 C CA . SER A 1 317 ? 5.489 3.556 -11.777 1.00 91.06 317 SER A CA 1
ATOM 2390 C C . SER A 1 317 ? 4.757 2.897 -10.615 1.00 91.06 317 SER A C 1
ATOM 2392 O O . SER A 1 317 ? 3.533 2.914 -10.567 1.00 91.06 317 SER A O 1
ATOM 2394 N N . VAL A 1 318 ? 5.513 2.307 -9.694 1.00 90.88 318 VAL A N 1
ATOM 2395 C CA . VAL A 1 318 ? 5.044 1.650 -8.472 1.00 90.88 318 VAL A CA 1
ATOM 2396 C C . VAL A 1 318 ? 5.616 2.431 -7.295 1.00 90.88 318 VAL A C 1
ATOM 2398 O O . VAL A 1 318 ? 6.822 2.381 -7.036 1.00 90.88 318 VAL A O 1
ATOM 2401 N N . ILE A 1 319 ? 4.766 3.172 -6.591 1.00 90.44 319 ILE A N 1
ATOM 2402 C CA . ILE A 1 319 ? 5.170 4.075 -5.513 1.00 90.44 319 ILE A CA 1
ATOM 2403 C C . ILE A 1 319 ? 4.650 3.550 -4.181 1.00 90.44 319 ILE A C 1
ATOM 2405 O O . ILE A 1 319 ? 3.455 3.316 -4.016 1.00 90.44 319 ILE A O 1
ATOM 2409 N N . ILE A 1 320 ? 5.555 3.409 -3.214 1.00 90.00 320 ILE A N 1
ATOM 2410 C CA . ILE A 1 320 ? 5.233 3.046 -1.836 1.00 90.00 320 ILE A CA 1
ATOM 2411 C C . ILE A 1 320 ? 5.430 4.271 -0.946 1.00 90.00 320 ILE A C 1
ATOM 2413 O O . ILE A 1 320 ? 6.560 4.679 -0.648 1.00 90.00 320 ILE A O 1
ATOM 2417 N N . GLY A 1 321 ? 4.304 4.859 -0.540 1.00 86.62 321 GLY A N 1
ATOM 2418 C CA . GLY A 1 321 ? 4.248 6.040 0.317 1.00 86.62 321 GLY A CA 1
ATOM 2419 C C . GLY A 1 321 ? 4.653 5.737 1.759 1.00 86.62 321 GLY A C 1
ATOM 2420 O O . GLY A 1 321 ? 4.291 4.695 2.310 1.00 86.62 321 GLY A O 1
ATOM 2421 N N . ALA A 1 322 ? 5.393 6.656 2.389 1.00 84.44 322 ALA A N 1
ATOM 2422 C CA . ALA A 1 322 ? 5.670 6.579 3.818 1.00 84.44 322 ALA A CA 1
ATOM 2423 C C . ALA A 1 322 ? 4.396 6.917 4.625 1.00 84.44 322 ALA A C 1
ATOM 2425 O O . ALA A 1 322 ? 3.689 7.858 4.265 1.00 84.44 322 ALA A O 1
ATOM 2426 N N . PRO A 1 323 ? 4.109 6.210 5.732 1.00 79.06 323 PRO A N 1
ATOM 2427 C CA . PRO A 1 323 ? 2.814 6.326 6.401 1.00 79.06 323 PRO A CA 1
ATOM 2428 C C . PRO A 1 323 ? 2.494 7.700 7.027 1.00 79.06 323 PRO A C 1
ATOM 2430 O O . PRO A 1 323 ? 1.325 8.067 7.117 1.00 79.06 323 PRO A O 1
ATOM 2433 N N . ALA A 1 324 ? 3.495 8.476 7.460 1.00 69.88 324 ALA A N 1
ATOM 2434 C CA . ALA A 1 324 ? 3.266 9.728 8.201 1.00 69.88 324 ALA A CA 1
ATOM 2435 C C . ALA A 1 324 ? 4.087 10.938 7.723 1.00 69.88 324 ALA A C 1
ATOM 2437 O O . ALA A 1 324 ? 3.796 12.067 8.120 1.00 69.88 324 ALA A O 1
ATOM 2438 N N . ASP A 1 325 ? 5.080 10.740 6.853 1.00 66.25 325 ASP A N 1
ATOM 2439 C CA . ASP A 1 325 ? 5.986 11.807 6.439 1.00 66.25 325 ASP A CA 1
ATOM 2440 C C . ASP A 1 325 ? 5.773 12.193 4.972 1.00 66.25 325 ASP A C 1
ATOM 2442 O O . ASP A 1 325 ? 6.272 11.543 4.054 1.00 66.25 325 ASP A O 1
ATOM 2446 N N . ARG A 1 326 ? 5.044 13.297 4.764 1.00 63.47 326 ARG A N 1
ATOM 2447 C CA . ARG A 1 326 ? 4.855 13.914 3.439 1.00 63.47 326 ARG A CA 1
ATOM 2448 C C . ARG A 1 326 ? 6.102 14.640 2.928 1.00 63.47 326 ARG A C 1
ATOM 2450 O O . ARG A 1 326 ? 6.084 15.124 1.802 1.00 63.47 326 ARG A O 1
ATOM 2457 N N . THR A 1 327 ? 7.125 14.805 3.765 1.00 70.62 327 THR A N 1
ATOM 2458 C CA . THR A 1 327 ? 8.360 15.508 3.404 1.00 70.62 327 THR A CA 1
ATOM 2459 C C . THR A 1 327 ? 9.448 14.563 2.908 1.00 70.62 327 THR A C 1
ATOM 2461 O O . THR A 1 327 ? 10.295 14.991 2.127 1.00 70.62 327 THR A O 1
ATOM 2464 N N . SER A 1 328 ? 9.385 13.281 3.282 1.00 81.56 328 SER A N 1
ATOM 2465 C CA . SER A 1 328 ? 10.274 12.250 2.746 1.00 81.56 328 SER A CA 1
ATOM 2466 C C . SER A 1 328 ? 9.836 11.798 1.352 1.00 81.56 328 SER A C 1
ATOM 2468 O O . SER A 1 328 ? 8.644 11.642 1.076 1.00 81.56 328 SER A O 1
ATOM 2470 N N . CYS A 1 329 ? 10.802 11.556 0.467 1.00 88.81 329 CYS A N 1
ATOM 2471 C CA . CYS A 1 329 ? 10.498 10.997 -0.846 1.00 88.81 329 CYS A CA 1
ATOM 2472 C C . CYS A 1 329 ? 10.085 9.525 -0.708 1.00 88.81 329 CYS A C 1
ATOM 2474 O O . CYS A 1 329 ? 10.777 8.772 -0.011 1.00 88.81 329 CYS A O 1
ATOM 2476 N N . PRO A 1 330 ? 8.993 9.087 -1.360 1.00 91.75 330 PRO A N 1
ATOM 2477 C CA . PRO A 1 330 ? 8.564 7.696 -1.301 1.00 91.75 330 PRO A CA 1
ATOM 2478 C C . PRO A 1 330 ? 9.575 6.779 -1.996 1.00 91.75 330 PRO A C 1
ATOM 2480 O O . PRO A 1 330 ? 10.382 7.222 -2.815 1.00 91.75 330 PRO A O 1
ATOM 2483 N N . VAL A 1 331 ? 9.513 5.478 -1.697 1.00 94.12 331 VAL A N 1
ATOM 2484 C CA . VAL A 1 331 ? 10.209 4.495 -2.538 1.00 94.12 331 VAL A CA 1
ATOM 2485 C C . VAL A 1 331 ? 9.415 4.368 -3.827 1.00 94.12 331 VAL A C 1
ATOM 2487 O O . VAL A 1 331 ? 8.229 4.051 -3.784 1.00 94.12 331 VAL A O 1
ATOM 2490 N N . ARG A 1 332 ? 10.064 4.592 -4.965 1.00 93.75 332 ARG A N 1
ATOM 2491 C CA . ARG A 1 332 ? 9.453 4.440 -6.285 1.00 93.75 332 ARG A CA 1
ATOM 2492 C C . ARG A 1 332 ? 10.255 3.447 -7.109 1.00 93.75 332 ARG A C 1
ATOM 2494 O O . ARG A 1 332 ? 11.486 3.454 -7.086 1.00 93.75 332 ARG A O 1
ATOM 2501 N N . VAL A 1 333 ? 9.552 2.600 -7.847 1.00 94.88 333 VAL A N 1
ATOM 2502 C CA . VAL A 1 333 ? 10.141 1.713 -8.843 1.00 94.88 333 VAL A CA 1
ATOM 2503 C C . VAL A 1 333 ? 9.396 1.873 -10.154 1.00 94.88 333 VAL A C 1
ATOM 2505 O O . VAL A 1 333 ? 8.184 1.700 -10.192 1.00 94.88 333 VAL A O 1
ATOM 2508 N N . ASP A 1 334 ? 10.123 2.151 -11.229 1.00 94.31 334 ASP A N 1
ATOM 2509 C CA . ASP A 1 334 ? 9.546 2.189 -12.569 1.00 94.31 334 ASP A CA 1
ATOM 2510 C C . ASP A 1 334 ? 9.838 0.878 -13.296 1.00 94.31 334 ASP A C 1
ATOM 2512 O O . ASP A 1 334 ? 10.991 0.453 -13.398 1.00 94.31 334 ASP A O 1
ATOM 2516 N N . LEU A 1 335 ? 8.785 0.244 -13.806 1.00 95.31 335 LEU A N 1
ATOM 2517 C CA . LEU A 1 335 ? 8.813 -1.007 -14.552 1.00 95.31 335 LEU A CA 1
ATOM 2518 C C . LEU A 1 335 ? 8.602 -0.702 -16.034 1.00 95.31 335 LEU A C 1
ATOM 2520 O O . LEU A 1 335 ? 7.489 -0.400 -16.472 1.00 95.31 335 LEU A O 1
ATOM 2524 N N . TYR A 1 336 ? 9.671 -0.792 -16.814 1.00 94.62 336 TYR A N 1
ATOM 2525 C CA . TYR A 1 336 ? 9.622 -0.619 -18.261 1.00 94.62 336 TYR A CA 1
ATOM 2526 C C . TYR A 1 336 ? 9.270 -1.948 -18.910 1.00 94.62 336 TYR A C 1
ATOM 2528 O O . TYR A 1 336 ? 9.836 -2.992 -18.572 1.00 94.62 336 TYR A O 1
ATOM 2536 N N . ARG A 1 337 ? 8.296 -1.904 -19.821 1.00 94.44 337 ARG A N 1
ATOM 2537 C CA . ARG A 1 337 ? 7.759 -3.084 -20.490 1.00 94.44 337 ARG A CA 1
ATOM 2538 C C . ARG A 1 337 ? 7.946 -2.995 -21.999 1.00 94.44 337 ARG A C 1
ATOM 2540 O O . ARG A 1 337 ? 7.563 -2.013 -22.640 1.00 94.44 337 ARG A O 1
ATOM 2547 N N . HIS A 1 338 ? 8.410 -4.091 -22.590 1.00 93.69 338 HIS A N 1
ATOM 2548 C CA . HIS A 1 338 ? 8.407 -4.307 -24.031 1.00 93.69 338 HIS A CA 1
ATOM 2549 C C . HIS A 1 338 ? 7.626 -5.578 -24.365 1.00 93.69 338 HIS A C 1
ATOM 2551 O O . HIS A 1 338 ? 7.965 -6.673 -23.925 1.00 93.69 338 HIS A O 1
ATOM 2557 N N . ARG A 1 339 ? 6.556 -5.439 -25.164 1.00 93.50 339 ARG A N 1
ATOM 2558 C CA . ARG A 1 339 ? 5.652 -6.549 -25.541 1.00 93.50 339 ARG A CA 1
ATOM 2559 C C . ARG A 1 339 ? 5.071 -7.298 -24.329 1.00 93.50 339 ARG A C 1
ATOM 2561 O O . ARG A 1 339 ? 4.910 -8.512 -24.373 1.00 93.50 339 ARG A O 1
ATOM 2568 N N . GLY A 1 340 ? 4.761 -6.563 -23.260 1.00 93.12 340 GLY A N 1
ATOM 2569 C CA . GLY A 1 340 ? 4.193 -7.112 -22.025 1.00 93.12 340 GLY A CA 1
ATOM 2570 C C . GLY A 1 340 ? 5.202 -7.768 -21.078 1.00 93.12 340 GLY A C 1
ATOM 2571 O O . GLY A 1 340 ? 4.796 -8.206 -20.009 1.00 93.12 340 GLY A O 1
ATOM 2572 N N . LEU A 1 341 ? 6.490 -7.817 -21.435 1.00 96.00 341 LEU A N 1
ATOM 2573 C CA . LEU A 1 341 ? 7.561 -8.318 -20.573 1.00 96.00 341 LEU A CA 1
ATOM 2574 C C . LEU A 1 341 ? 8.305 -7.148 -19.931 1.00 96.00 341 LEU A C 1
ATOM 2576 O O . LEU A 1 341 ? 8.599 -6.175 -20.624 1.00 96.00 341 LEU A O 1
ATOM 2580 N N . ILE A 1 342 ? 8.640 -7.248 -18.645 1.00 96.88 342 ILE A N 1
ATOM 2581 C CA . ILE A 1 342 ? 9.492 -6.266 -17.962 1.00 96.88 342 ILE A CA 1
ATOM 2582 C C . ILE A 1 342 ? 10.938 -6.467 -18.430 1.00 96.88 342 ILE A C 1
ATOM 2584 O O . ILE A 1 342 ? 11.513 -7.533 -18.204 1.00 96.88 342 ILE A O 1
ATOM 2588 N N . ASP A 1 343 ? 11.528 -5.463 -19.078 1.00 96.44 343 ASP A N 1
ATOM 2589 C CA . ASP A 1 343 ? 12.896 -5.508 -19.619 1.00 96.44 343 ASP A CA 1
ATOM 2590 C C . ASP A 1 343 ? 13.847 -4.485 -18.975 1.00 96.44 343 ASP A C 1
ATOM 2592 O O . ASP A 1 343 ? 15.072 -4.625 -19.070 1.00 96.44 343 ASP A O 1
ATOM 2596 N N . ALA A 1 344 ? 13.312 -3.508 -18.239 1.00 95.44 344 ALA A N 1
ATOM 2597 C CA . ALA A 1 344 ? 14.095 -2.663 -17.352 1.00 95.44 344 ALA A CA 1
ATOM 2598 C C . ALA A 1 344 ? 13.326 -2.253 -16.089 1.00 95.44 344 ALA A C 1
ATOM 2600 O O . ALA A 1 344 ? 12.103 -2.127 -16.082 1.00 95.44 344 ALA A O 1
ATOM 2601 N N . VAL A 1 345 ? 14.076 -2.034 -15.012 1.00 95.75 345 VAL A N 1
ATOM 2602 C CA . VAL A 1 345 ? 13.579 -1.586 -13.712 1.00 95.75 345 VAL A CA 1
ATOM 2603 C C . VAL A 1 345 ? 14.444 -0.433 -13.224 1.00 95.75 345 VAL A C 1
ATOM 2605 O O . VAL A 1 345 ? 15.670 -0.531 -13.237 1.00 95.75 345 VAL A O 1
ATOM 2608 N N . VAL A 1 346 ? 13.830 0.658 -12.777 1.00 94.06 346 VAL A N 1
ATOM 2609 C CA . VAL A 1 346 ? 14.554 1.795 -12.194 1.00 94.06 346 VAL A CA 1
ATOM 2610 C C . VAL A 1 346 ? 14.112 1.995 -10.755 1.00 94.06 346 VAL A C 1
ATOM 2612 O O . VAL A 1 346 ? 12.929 2.188 -10.502 1.00 94.06 346 VAL A O 1
ATOM 2615 N N . LEU A 1 347 ? 15.057 1.945 -9.816 1.00 94.56 347 LEU A N 1
ATOM 2616 C CA . LEU A 1 347 ? 14.808 2.202 -8.400 1.00 94.56 347 LEU A CA 1
ATOM 2617 C C . LEU A 1 347 ? 15.140 3.649 -8.039 1.00 94.56 347 LEU A C 1
ATOM 2619 O O . LEU A 1 347 ? 16.267 4.111 -8.231 1.00 94.56 347 LEU A O 1
ATOM 2623 N N . TYR A 1 348 ? 14.172 4.299 -7.405 1.00 93.06 348 TYR A N 1
ATOM 2624 C CA . TYR A 1 348 ? 14.298 5.592 -6.750 1.00 93.06 348 TYR A CA 1
ATOM 2625 C C . TYR A 1 348 ? 14.145 5.345 -5.241 1.00 93.06 348 TYR A C 1
ATOM 2627 O O . TYR A 1 348 ? 13.030 5.112 -4.757 1.00 93.06 348 TYR A O 1
ATOM 2635 N N . PRO A 1 349 ? 15.255 5.279 -4.485 1.00 91.56 349 PRO A N 1
ATOM 2636 C CA . PRO A 1 349 ? 15.187 5.013 -3.057 1.00 91.56 349 PRO A CA 1
ATOM 2637 C C . PRO A 1 349 ? 14.528 6.187 -2.326 1.00 91.56 349 PRO A C 1
ATOM 2639 O O . PRO A 1 349 ? 14.607 7.332 -2.768 1.00 91.56 349 PRO A O 1
ATOM 2642 N N . ALA A 1 350 ? 13.932 5.906 -1.167 1.00 88.31 350 ALA A N 1
ATOM 2643 C CA . ALA A 1 350 ? 13.438 6.964 -0.298 1.00 88.31 350 ALA A CA 1
ATOM 2644 C C . ALA A 1 350 ? 14.594 7.890 0.114 1.00 88.31 350 ALA A C 1
ATOM 2646 O O . ALA A 1 350 ? 15.638 7.411 0.572 1.00 88.31 350 ALA A O 1
ATOM 2647 N N . LEU A 1 351 ? 14.392 9.199 -0.032 1.00 82.81 351 LEU A N 1
ATOM 2648 C CA . LEU A 1 351 ? 15.320 10.230 0.429 1.00 82.81 351 LEU A CA 1
ATOM 2649 C C . LEU A 1 351 ? 14.846 10.725 1.797 1.00 82.81 351 LEU A C 1
ATOM 2651 O O . LEU A 1 351 ? 13.682 11.105 1.945 1.00 82.81 351 LEU A O 1
ATOM 2655 N N . SER A 1 352 ? 15.747 10.653 2.778 1.00 73.06 352 SER A N 1
ATOM 2656 C CA . SER A 1 352 ? 15.549 11.089 4.166 1.00 73.06 352 SER A CA 1
ATOM 2657 C C . SER A 1 352 ? 16.007 12.517 4.399 1.00 73.06 352 SER A C 1
ATOM 2659 O O . SER A 1 352 ? 17.097 12.836 3.864 1.00 73.06 352 SER A O 1
#

Secondary structure (DSSP, 8-state):
--HHHHHHHHHHHHHHHHHHTT--TTTHHHHHHHHHHHHHHHHTT-S--HHHHHHHHHHHSTT-GGGTTTTTHHHHHHHHHHHTT----PPPPPPPPPPPPP------SSHHHHHHHHHHHHHHHHHHS-GGGS--SS--TTBPPP-TT-BHHHHHHHHHHTT-EEEEEEEEESS-TTBEEEEESPTT-B--TT-EEEEEEEEE--GGGGSSHHHHHHHHHHHHHHTTSSPPP-EEEEEEEEETTS--EEEESTTSGGGGGGG-HHHHHHHHHT--EEEEETTEEEE--EEEEEEGGG----SS-------SSEEEEEEEE-SS-SSSPPEEEEEEEETTEEEEEEEEPPP-

Sequence (352 aa):
MEPREYVDARWSALVRAAVLLGASEAEAPGLVRQVLADNQRRIRRAKDPDPLVHRALAAAIPHSELTRFGAEQDLETRREMLIEFDEQPMPAPVGPTPRPQGRRWPLAATAAGVLLLVAALVATVLTMRGDDDRPGDTLRPDQVPSLFGYDVAAAQAMLSRRGLAVTLEPFRACEVQDRVVATDPPTGTTYSPGDPITVYTSVPADITCLTDYQDVAAGWQFLDFANDRGTAPPFADRVIVSYSDGPSTVVRDAEDAAQWEDTRVLSALRRATDRVALVDDDPLTYALPTLDVHDAAATTADGCGAPDVGGSGQALSVIIGAPADRTSCPVRVDLYRHRGLIDAVVLYPALS

Radius of gyration: 28.26 Å; chains: 1; bounding box: 66×50×92 Å

pLDDT: mean 84.78, std 16.26, range [41.56, 98.69]

Foldseek 3Di:
DQLVVVCVVCVVVQLVLLVVLPDDNVCSSVLLVVLCVVCVVVCVVDPDCVVVSSVSSNVSDPPSCCVVDDPPVVVVVVVVVVVVPPPPDDPDDDDDDDDDDDDDDDDDDDPPVVVVVVVVVVVVVVVVPDPVPQDFQDADLQWAADQQLPFQVRSCVVVVVSQEAEDEDEDADLAAFRGFDAKVVGTRHGDDRHHYMYTYTYDHNDVVSVPCHVQRVQLSQCLCLLVVNHFHFFADQWEWEAEQPDDIDIQGPVRDNVSCPVSCLSVLSNVLQRTWGFDDVVVTDIFGKDWDKDFPVPDDCPVLRRDPPPDPFGKMKIWIHHRPDPPKGTWIKIFTDDPRHGRYIYTRHIDD